Protein AF-A0A6V8H7F6-F1 (afdb_monomer_lite)

InterPro domains:
  IPR006600 HTH CenpB-type DNA-binding domain [PF03221] (58-108)
  IPR006600 HTH CenpB-type DNA-binding domain [PS51253] (49-114)
  IPR006600 HTH CenpB-type DNA-binding domain [SM00674] (55-114)

Radius of gyration: 55.78 Å; chains: 1; bounding box: 106×30×160 Å

Foldseek 3Di:
DPLLVVLLVVQVPDDPPDDGPLVVSCVVSVHDSVVSVCPNVVVDDDPVVVVQVVDLDDPVLLVVLLVVQLVCVVVVHHDDLVNSQVSSCVSRVDGQPPCNSVVSCVVCVVVSVVVNVVVVVVVVVVVVVVVVVVVVVVVVVVVVVVVVVVVVVVVVVVVVVVVVVVVVVVVVVVVVVVVVVVVVVVVVVVVCVVVDDDDDDDDDDDDDDDDDDDDDDDDDDDDDDDPQDADPVRHGDDDDPVPDD

Sequence (245 aa):
MDQYELALKALRSLKPGETPNIALVARTYGVDRSQLSRRFRGVSGSKEAQYDNQRLLNEEQSRVLIKWINQLTERGLPPTNAMLENFAREISGKEPGKNWVIWWKKAHSDKVQQARDVISQKNEEAAQEQARKDDKKLQQRRAKEAKEAKKIENARIREERRIQREEEATEKQRLKDEQELAKLADLQLQNDVISTPKASKRPKKQISTQAKPKAQPEADLEAHEEAITTNRRGRAIRPPTRFRD

Secondary structure (DSSP, 8-state):
--HHHHHHHHHHTSPTTS---HHHHHHHHT--HHHHHHHHTTSS--HHHHHHHH-SS-HHHHHHHHHHHHHHHTTT-PPPHHHHHHHHHHHHSSPPPTTHHHHHHHHHHHHHHHHHHHHHHHHHHHHHHHHHHHHHHHHHHHHHHHHHHHHHHHHHHHHHHHHHHHHHHHHHHHHHHHHHHHHHHHHHHHHHHHT-PPPPPP---------------------------B-TTSPBPPPPTTS--

Organism: Talaromyces pinophilus (NCBI:txid128442)

pLDDT: mean 80.38, std 17.44, range [32.25, 97.62]

Structure (mmCIF, N/CA/C/O backbone):
data_AF-A0A6V8H7F6-F1
#
_entry.id   AF-A0A6V8H7F6-F1
#
loop_
_atom_site.group_PDB
_atom_site.id
_atom_site.type_symbol
_atom_site.label_atom_id
_atom_site.label_alt_id
_atom_site.label_comp_id
_atom_site.label_asym_id
_atom_site.label_entity_id
_atom_site.label_seq_id
_atom_site.pdbx_PDB_ins_code
_atom_site.Cartn_x
_atom_site.Cartn_y
_atom_site.Cartn_z
_atom_site.occupancy
_atom_site.B_iso_or_equiv
_atom_site.auth_seq_id
_atom_site.auth_comp_id
_atom_site.auth_asym_id
_atom_site.auth_atom_id
_atom_site.pdbx_PDB_model_num
ATOM 1 N N . MET A 1 1 ? -1.236 7.973 -36.933 1.00 58.59 1 MET A N 1
ATOM 2 C CA . MET A 1 1 ? -0.269 6.948 -37.385 1.00 58.59 1 MET A CA 1
ATOM 3 C C . MET A 1 1 ? 0.820 7.637 -38.185 1.00 58.59 1 MET A C 1
ATOM 5 O O . MET A 1 1 ? 0.477 8.527 -38.951 1.00 58.59 1 MET A O 1
ATOM 9 N N . ASP A 1 2 ? 2.085 7.248 -38.013 1.00 85.56 2 ASP A N 1
ATOM 10 C CA . ASP A 1 2 ? 3.176 7.660 -38.912 1.00 85.56 2 ASP A CA 1
ATOM 11 C C . ASP A 1 2 ? 2.926 7.066 -40.316 1.00 85.56 2 ASP A C 1
ATOM 13 O O . ASP A 1 2 ? 2.520 5.905 -40.439 1.00 85.56 2 ASP A O 1
ATOM 17 N N . GLN A 1 3 ? 3.162 7.848 -41.372 1.00 87.25 3 GLN A N 1
ATOM 18 C CA . GLN A 1 3 ? 3.084 7.382 -42.760 1.00 87.25 3 GLN A CA 1
ATOM 19 C C . GLN A 1 3 ? 4.083 6.245 -43.026 1.00 87.25 3 GLN A C 1
ATOM 21 O O . GLN A 1 3 ? 3.766 5.323 -43.780 1.00 87.25 3 GLN A O 1
ATOM 26 N N . TYR A 1 4 ? 5.243 6.241 -42.354 1.00 86.44 4 TYR A N 1
ATOM 27 C CA . TYR A 1 4 ? 6.189 5.125 -42.441 1.00 86.44 4 TYR A CA 1
ATOM 28 C C . TYR A 1 4 ? 5.615 3.823 -41.875 1.00 86.44 4 TYR A C 1
ATOM 30 O O . TYR A 1 4 ? 5.826 2.778 -42.481 1.00 86.44 4 TYR A O 1
ATOM 38 N N . GLU A 1 5 ? 4.863 3.849 -40.771 1.00 87.56 5 GLU A N 1
ATOM 39 C CA . GLU A 1 5 ? 4.280 2.621 -40.207 1.00 87.56 5 GLU A CA 1
ATOM 40 C C . GLU A 1 5 ? 3.128 2.078 -41.063 1.00 87.56 5 GLU A C 1
ATOM 42 O O . GLU A 1 5 ? 2.976 0.863 -41.195 1.00 87.56 5 GLU A O 1
ATOM 47 N N . LEU A 1 6 ? 2.365 2.953 -41.731 1.00 90.69 6 LEU A N 1
ATOM 48 C CA . LEU A 1 6 ? 1.380 2.533 -42.734 1.00 90.69 6 LEU A CA 1
ATOM 49 C C . LEU A 1 6 ? 2.060 1.881 -43.950 1.00 90.69 6 LEU A C 1
ATOM 51 O O . LEU A 1 6 ? 1.659 0.792 -44.364 1.00 90.69 6 LEU A O 1
ATOM 55 N N . ALA A 1 7 ? 3.135 2.486 -44.465 1.00 90.19 7 ALA A N 1
ATOM 56 C CA . ALA A 1 7 ? 3.926 1.938 -45.566 1.00 90.19 7 ALA A CA 1
ATOM 57 C C . ALA A 1 7 ? 4.626 0.611 -45.198 1.00 90.19 7 ALA A C 1
ATOM 59 O O . ALA A 1 7 ? 4.656 -0.323 -46.001 1.00 90.19 7 ALA A O 1
ATOM 60 N N . LEU A 1 8 ? 5.150 0.487 -43.973 1.00 88.31 8 LEU A N 1
ATOM 61 C CA . LEU A 1 8 ? 5.743 -0.751 -43.459 1.00 88.31 8 LEU A CA 1
ATOM 62 C C . LEU A 1 8 ? 4.695 -1.844 -43.253 1.00 88.31 8 LEU A C 1
ATOM 64 O O . LEU A 1 8 ? 4.968 -3.001 -43.569 1.00 88.31 8 LEU A O 1
ATOM 68 N N . LYS A 1 9 ? 3.495 -1.504 -42.765 1.00 90.19 9 LYS A N 1
ATOM 69 C CA . LYS A 1 9 ? 2.382 -2.458 -42.665 1.00 90.19 9 LYS A CA 1
ATOM 70 C C . LYS A 1 9 ? 1.966 -2.958 -44.048 1.00 90.19 9 LYS A C 1
ATOM 72 O O . LYS A 1 9 ? 1.854 -4.165 -44.217 1.00 90.19 9 LYS A O 1
ATOM 77 N N . ALA A 1 10 ? 1.830 -2.068 -45.034 1.00 89.94 10 ALA A N 1
ATOM 78 C CA . ALA A 1 10 ? 1.534 -2.447 -46.415 1.00 89.94 10 ALA A CA 1
ATOM 79 C C . ALA A 1 10 ? 2.582 -3.427 -46.978 1.00 89.94 10 ALA A C 1
ATOM 81 O O . ALA A 1 10 ? 2.215 -4.493 -47.462 1.00 89.94 10 ALA A O 1
ATOM 82 N N . LEU A 1 11 ? 3.883 -3.130 -46.831 1.00 88.25 11 LEU A N 1
ATOM 83 C CA . LEU A 1 11 ? 4.964 -4.028 -47.270 1.00 88.25 11 LEU A CA 1
ATOM 84 C C . LEU A 1 11 ? 4.970 -5.385 -46.542 1.00 88.25 11 LEU A C 1
ATOM 86 O O . LEU A 1 11 ? 5.305 -6.397 -47.151 1.00 88.25 11 LEU A O 1
ATOM 90 N N . ARG A 1 12 ? 4.589 -5.423 -45.257 1.00 87.69 12 ARG A N 1
ATOM 91 C CA . ARG A 1 12 ? 4.467 -6.657 -44.455 1.00 87.69 12 ARG A CA 1
ATOM 92 C C . ARG A 1 12 ? 3.209 -7.482 -44.772 1.00 87.69 12 ARG A C 1
ATOM 94 O O . ARG A 1 12 ? 3.118 -8.612 -44.306 1.00 87.69 12 ARG A O 1
ATOM 101 N N . SER A 1 13 ? 2.251 -6.944 -45.529 1.00 86.38 13 SER A N 1
ATOM 102 C CA . SER A 1 13 ? 1.024 -7.647 -45.944 1.00 86.38 13 SER A CA 1
ATOM 103 C C . SER A 1 13 ? 1.102 -8.278 -47.343 1.00 86.38 13 SER A C 1
ATOM 105 O O . SER A 1 13 ? 0.123 -8.877 -47.784 1.00 86.38 13 SER A O 1
ATOM 107 N N . LEU A 1 14 ? 2.239 -8.170 -48.042 1.00 85.31 14 LEU A N 1
ATOM 108 C CA . LEU A 1 14 ? 2.482 -8.905 -49.289 1.00 85.31 14 LEU A CA 1
ATOM 109 C C . LEU A 1 14 ? 2.704 -10.403 -49.018 1.00 85.31 14 LEU A C 1
ATOM 111 O O . LEU A 1 14 ? 3.084 -10.808 -47.918 1.00 85.31 14 LEU A O 1
ATOM 115 N N . LYS A 1 15 ? 2.480 -11.238 -50.040 1.00 75.50 15 LYS A N 1
ATOM 116 C CA . LYS A 1 15 ? 2.662 -12.692 -49.939 1.00 75.50 15 LYS A CA 1
ATOM 117 C C . LYS A 1 15 ? 4.152 -13.042 -49.770 1.00 75.50 15 LYS A C 1
ATOM 119 O O . LYS A 1 15 ? 4.980 -12.500 -50.506 1.00 75.50 15 LYS A O 1
ATOM 124 N N . PRO A 1 16 ? 4.517 -13.971 -48.865 1.00 69.25 16 PRO A N 1
ATOM 125 C CA . PRO A 1 16 ? 5.900 -14.418 -48.736 1.00 69.25 16 PRO A CA 1
ATOM 126 C C . PRO A 1 16 ? 6.356 -15.101 -50.035 1.00 69.25 16 PRO A C 1
ATOM 128 O O . PRO A 1 16 ? 5.777 -16.101 -50.450 1.00 69.25 16 PRO A O 1
ATOM 131 N N . GLY A 1 17 ? 7.380 -14.534 -50.678 1.00 66.88 17 GLY A N 1
ATOM 132 C CA . GLY A 1 17 ? 7.924 -14.986 -51.966 1.00 66.88 17 GLY A CA 1
ATOM 133 C C . GLY A 1 17 ? 7.840 -13.944 -53.088 1.00 66.88 17 GLY A C 1
ATOM 134 O O . GLY A 1 17 ? 8.633 -14.001 -54.023 1.00 66.88 17 GLY A O 1
ATOM 135 N N . GLU A 1 18 ? 6.949 -12.954 -52.985 1.00 77.25 18 GLU A N 1
ATOM 136 C CA . GLU A 1 18 ? 6.874 -11.838 -53.937 1.00 77.25 18 GLU A CA 1
ATOM 137 C C . GLU A 1 18 ? 7.882 -10.735 -53.566 1.00 77.25 18 GLU A C 1
ATOM 139 O O . GLU A 1 18 ? 8.043 -10.402 -52.391 1.00 77.25 18 GLU A O 1
ATOM 144 N N . THR A 1 19 ? 8.582 -10.153 -54.547 1.00 77.19 19 THR A N 1
ATOM 145 C CA . THR A 1 19 ? 9.595 -9.111 -54.308 1.00 77.19 19 THR A CA 1
ATOM 146 C C . THR A 1 19 ? 8.930 -7.750 -54.036 1.00 77.19 19 THR A C 1
ATOM 148 O O . THR A 1 19 ? 8.359 -7.152 -54.950 1.00 77.19 19 THR A O 1
ATOM 151 N N . PRO A 1 20 ? 8.987 -7.191 -52.806 1.00 81.12 20 PRO A N 1
ATOM 152 C CA . PRO A 1 20 ? 8.155 -6.037 -52.468 1.00 81.12 20 PRO A CA 1
ATOM 153 C C . PRO A 1 20 ? 8.559 -4.773 -53.234 1.00 81.12 20 PRO A C 1
ATOM 155 O O . PRO A 1 20 ? 9.696 -4.299 -53.127 1.00 81.12 20 PRO A O 1
ATOM 158 N N . ASN A 1 21 ? 7.618 -4.166 -53.966 1.00 88.69 21 ASN A N 1
ATOM 159 C CA . ASN A 1 21 ? 7.864 -2.928 -54.707 1.00 88.69 21 ASN A CA 1
ATOM 160 C C . ASN A 1 21 ? 7.856 -1.697 -53.779 1.00 88.69 21 ASN A C 1
ATOM 162 O O . ASN A 1 21 ? 6.940 -0.871 -53.780 1.00 88.69 21 ASN A O 1
ATOM 166 N N . ILE A 1 22 ? 8.932 -1.556 -52.998 1.00 89.38 22 ILE A N 1
ATOM 167 C CA . ILE A 1 22 ? 9.157 -0.451 -52.051 1.00 89.38 22 ILE A CA 1
ATOM 168 C C . ILE A 1 22 ? 9.043 0.921 -52.744 1.00 89.38 22 ILE A C 1
ATOM 170 O O . ILE A 1 22 ? 8.615 1.886 -52.120 1.00 89.38 22 ILE A O 1
ATOM 174 N N . ALA A 1 23 ? 9.379 1.029 -54.036 1.00 90.94 23 ALA A N 1
ATOM 175 C CA . ALA A 1 23 ? 9.300 2.283 -54.790 1.00 90.94 23 ALA A CA 1
ATOM 176 C C . ALA A 1 23 ? 7.875 2.657 -55.241 1.00 90.94 23 ALA A C 1
ATOM 178 O O . ALA A 1 23 ? 7.622 3.826 -55.536 1.00 90.94 23 ALA A O 1
ATOM 179 N N . LEU A 1 24 ? 6.942 1.704 -55.308 1.00 90.56 24 LEU A N 1
ATOM 180 C CA . LEU A 1 24 ? 5.515 1.995 -55.460 1.00 90.56 24 LEU A CA 1
ATOM 181 C C . LEU A 1 24 ? 4.932 2.441 -54.114 1.00 90.56 24 LEU A C 1
ATOM 183 O O . LEU A 1 24 ? 4.389 3.539 -54.024 1.00 90.56 24 LEU A O 1
ATOM 187 N N . VAL A 1 25 ? 5.150 1.651 -53.056 1.00 91.31 25 VAL A N 1
ATOM 188 C CA . VAL A 1 25 ? 4.617 1.926 -51.708 1.00 91.31 25 VAL A CA 1
ATOM 189 C C . VAL A 1 25 ? 5.131 3.257 -51.139 1.00 91.31 25 VAL A C 1
ATOM 191 O O . VAL A 1 25 ? 4.369 4.021 -50.554 1.00 91.31 25 VAL A O 1
ATOM 194 N N . ALA A 1 26 ? 6.404 3.596 -51.362 1.00 93.69 26 ALA A N 1
ATOM 195 C CA . ALA A 1 26 ? 6.951 4.894 -50.966 1.00 93.69 26 ALA A CA 1
ATOM 196 C C . ALA A 1 26 ? 6.184 6.074 -51.593 1.00 93.69 26 ALA A C 1
ATOM 198 O O . ALA A 1 26 ? 5.883 7.049 -50.908 1.00 93.69 26 ALA A O 1
ATOM 199 N N . ARG A 1 27 ? 5.802 5.955 -52.874 1.00 93.56 27 ARG A N 1
ATOM 200 C CA . ARG A 1 27 ? 5.039 6.986 -53.595 1.00 93.56 27 ARG A CA 1
ATOM 201 C C . ARG A 1 27 ? 3.574 7.049 -53.163 1.00 93.56 27 ARG A C 1
ATOM 203 O O . ARG A 1 27 ? 3.055 8.151 -53.050 1.00 93.56 27 ARG A O 1
ATOM 210 N N . THR A 1 28 ? 2.922 5.922 -52.863 1.00 92.69 28 THR A N 1
ATOM 211 C CA . THR A 1 28 ? 1.518 5.930 -52.397 1.00 92.69 28 THR A CA 1
ATOM 212 C C . THR A 1 28 ? 1.347 6.514 -50.993 1.00 92.69 28 THR A C 1
ATOM 214 O O . THR A 1 28 ? 0.279 7.033 -50.690 1.00 92.69 28 THR A O 1
ATOM 217 N N . TYR A 1 29 ? 2.377 6.446 -50.140 1.00 91.81 29 TYR A N 1
ATOM 218 C CA . TYR A 1 29 ? 2.345 6.991 -48.772 1.00 91.81 29 TYR A CA 1
ATOM 219 C C . TYR A 1 29 ? 3.151 8.290 -48.581 1.00 91.81 29 TYR A C 1
ATOM 221 O O . TYR A 1 29 ? 3.169 8.822 -47.475 1.00 91.81 29 TYR A O 1
ATOM 229 N N . GLY A 1 30 ? 3.801 8.814 -49.629 1.00 92.06 30 GLY A N 1
ATOM 230 C CA . GLY A 1 30 ? 4.549 10.080 -49.583 1.00 92.06 30 GLY A CA 1
ATOM 231 C C . GLY A 1 30 ? 5.858 10.045 -48.777 1.00 92.06 30 GLY A C 1
ATOM 232 O O . GLY A 1 30 ? 6.326 11.089 -48.333 1.00 92.06 30 GLY A O 1
ATOM 233 N N . VAL A 1 31 ? 6.449 8.864 -48.568 1.00 90.88 31 VAL A N 1
ATOM 234 C CA . VAL A 1 31 ? 7.646 8.663 -47.725 1.00 90.88 31 VAL A CA 1
ATOM 235 C C . VAL A 1 31 ? 8.913 8.437 -48.556 1.00 90.88 31 VAL A C 1
ATOM 237 O O . VAL A 1 31 ? 8.840 7.976 -49.695 1.00 90.88 31 VAL A O 1
ATOM 240 N N . ASP A 1 32 ? 10.102 8.697 -47.995 1.00 93.00 32 ASP A N 1
ATOM 241 C CA . ASP A 1 32 ? 11.349 8.394 -48.709 1.00 93.00 32 ASP A CA 1
ATOM 242 C C . ASP A 1 32 ? 11.527 6.878 -48.888 1.00 93.00 32 ASP A C 1
ATOM 244 O O . ASP A 1 32 ? 11.595 6.098 -47.932 1.00 93.00 32 ASP A O 1
ATOM 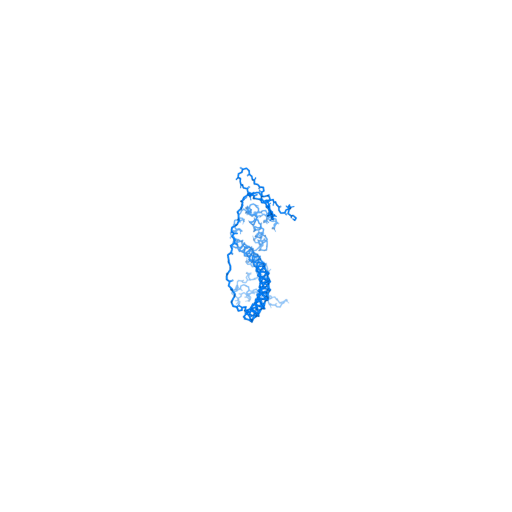248 N N . ARG A 1 33 ? 11.689 6.479 -50.152 1.00 92.75 33 ARG A N 1
ATOM 249 C CA . ARG A 1 33 ? 11.966 5.110 -50.593 1.00 92.75 33 ARG A CA 1
ATOM 250 C C . ARG A 1 33 ? 13.224 4.528 -49.947 1.00 92.75 33 ARG A C 1
ATOM 252 O O . ARG A 1 33 ? 13.277 3.316 -49.728 1.00 92.75 33 ARG A O 1
ATOM 259 N N . SER A 1 34 ? 14.235 5.345 -49.656 1.00 90.94 34 SER A N 1
ATOM 260 C CA . SER A 1 34 ? 15.500 4.870 -49.083 1.00 90.94 34 SER A CA 1
ATOM 261 C C . SER A 1 34 ? 15.347 4.547 -47.594 1.00 90.94 34 SER A C 1
ATOM 263 O O . SER A 1 34 ? 15.680 3.437 -47.179 1.00 90.94 34 SER A O 1
ATOM 265 N N . GLN A 1 35 ? 14.764 5.455 -46.806 1.00 87.69 35 GLN A N 1
ATOM 266 C CA . GLN A 1 35 ? 14.417 5.221 -45.401 1.00 87.69 35 GLN A CA 1
ATOM 267 C C . GLN A 1 35 ? 13.408 4.077 -45.239 1.00 87.69 35 GLN A C 1
ATOM 269 O O . GLN A 1 35 ? 13.611 3.213 -44.385 1.00 87.69 35 GLN A O 1
ATOM 274 N N . LEU A 1 36 ? 12.373 4.005 -46.087 1.00 89.75 36 LEU A N 1
ATOM 275 C CA . LEU A 1 36 ? 11.409 2.899 -46.068 1.00 89.75 36 LEU A CA 1
ATOM 276 C C . LEU A 1 36 ? 12.103 1.549 -46.313 1.00 89.75 36 LEU A C 1
ATOM 278 O O . LEU A 1 36 ? 11.842 0.587 -45.594 1.00 89.75 36 LEU A O 1
ATOM 282 N N . SER A 1 37 ? 13.048 1.487 -47.259 1.00 89.88 37 SER A N 1
ATOM 283 C CA . SER A 1 37 ? 13.853 0.283 -47.516 1.00 89.88 37 SER A CA 1
ATOM 284 C C . SER A 1 37 ? 14.758 -0.097 -46.336 1.00 89.88 37 SER A C 1
ATOM 286 O O . SER A 1 37 ? 14.864 -1.281 -46.011 1.00 89.88 37 SER A O 1
ATOM 288 N N . ARG A 1 38 ? 15.374 0.877 -45.645 1.00 88.19 38 ARG A N 1
ATOM 289 C CA . ARG A 1 38 ? 16.180 0.606 -44.437 1.00 88.19 38 ARG A CA 1
ATOM 290 C C . ARG A 1 38 ? 15.324 0.075 -43.287 1.00 88.19 38 ARG A C 1
ATOM 292 O O . ARG A 1 38 ? 15.698 -0.934 -42.693 1.00 88.19 38 ARG A O 1
ATOM 299 N N . ARG A 1 39 ? 14.174 0.706 -43.004 1.00 87.31 39 ARG A N 1
ATOM 300 C CA . ARG A 1 39 ? 13.242 0.249 -41.955 1.00 87.31 39 ARG A CA 1
ATOM 301 C C . ARG A 1 39 ? 12.663 -1.134 -42.269 1.00 87.31 39 ARG A C 1
ATOM 303 O O . ARG A 1 39 ? 12.644 -1.995 -41.396 1.00 87.31 39 ARG A O 1
ATOM 310 N N . PHE A 1 40 ? 12.252 -1.385 -43.515 1.00 86.62 40 PHE A N 1
ATOM 311 C CA . PHE A 1 40 ? 11.694 -2.681 -43.922 1.00 86.62 40 PHE A CA 1
ATOM 312 C C . PHE A 1 40 ? 12.706 -3.831 -43.786 1.00 86.62 40 PHE A C 1
ATOM 314 O O . PHE A 1 40 ? 12.338 -4.925 -43.373 1.00 86.62 40 PHE A O 1
ATOM 321 N N . ARG A 1 41 ? 13.990 -3.571 -44.069 1.00 86.12 41 ARG A N 1
ATOM 322 C CA . ARG A 1 41 ? 15.091 -4.540 -43.921 1.00 86.12 41 ARG A CA 1
ATOM 323 C C . ARG A 1 41 ? 15.676 -4.623 -42.500 1.00 86.12 41 ARG A C 1
ATOM 325 O O . ARG A 1 41 ? 16.690 -5.284 -42.318 1.00 86.12 41 ARG A O 1
ATOM 332 N N . GLY A 1 42 ? 15.118 -3.912 -41.516 1.00 80.94 42 GLY A N 1
ATOM 333 C CA . GLY A 1 42 ? 15.646 -3.865 -40.142 1.00 80.94 42 GLY A CA 1
ATOM 334 C C . GLY A 1 42 ? 16.969 -3.100 -39.963 1.00 80.94 42 GLY A C 1
ATOM 335 O O . GLY A 1 42 ? 17.461 -2.995 -38.845 1.00 80.94 42 GLY A O 1
ATOM 336 N N . VAL A 1 43 ? 17.525 -2.510 -41.029 1.00 83.62 43 VAL A N 1
ATOM 337 C CA . VAL A 1 43 ? 18.780 -1.722 -41.018 1.00 83.62 43 VAL A CA 1
ATOM 338 C C . VAL A 1 43 ? 18.616 -0.397 -40.259 1.00 83.62 43 VAL A C 1
ATOM 340 O O . VAL A 1 43 ? 19.587 0.238 -39.854 1.00 83.62 43 VAL A O 1
ATOM 343 N N . SER A 1 44 ? 17.380 0.053 -40.056 1.00 78.31 44 SER A N 1
ATOM 344 C CA . SER A 1 44 ? 17.061 1.179 -39.178 1.00 78.31 44 SER A CA 1
ATOM 345 C C . SER A 1 44 ? 15.820 0.835 -38.365 1.00 78.31 44 SER A C 1
ATOM 347 O O . SER A 1 44 ? 14.757 0.605 -38.938 1.00 78.31 44 SER A O 1
ATOM 349 N N . GLY A 1 45 ? 15.964 0.771 -37.040 1.00 73.38 45 GLY A N 1
ATOM 350 C CA . GLY A 1 45 ? 14.851 0.515 -36.125 1.00 73.38 45 GLY A CA 1
ATOM 351 C C . GLY A 1 45 ? 13.840 1.664 -36.073 1.00 73.38 45 GLY A C 1
ATOM 352 O O . GLY A 1 45 ? 14.015 2.708 -36.709 1.00 73.38 45 GLY A O 1
ATOM 353 N N . SER A 1 46 ? 12.780 1.480 -35.284 1.00 74.62 46 SER A N 1
ATOM 354 C CA . SER A 1 46 ? 11.886 2.582 -34.920 1.00 74.62 46 SER A CA 1
ATOM 355 C C . SER A 1 46 ? 12.584 3.555 -33.957 1.00 74.62 46 SER A C 1
ATOM 357 O O . SER A 1 46 ? 13.653 3.262 -33.410 1.00 74.62 46 SER A O 1
ATOM 359 N N . LYS A 1 47 ? 11.983 4.728 -33.734 1.00 73.25 47 LYS A N 1
ATOM 360 C CA . LYS A 1 47 ? 12.567 5.739 -32.844 1.00 73.25 47 LYS A CA 1
ATOM 361 C C . LYS A 1 47 ? 12.511 5.301 -31.375 1.00 73.25 47 LYS A C 1
ATOM 363 O O . LYS A 1 47 ? 13.440 5.573 -30.623 1.00 73.25 47 LYS A O 1
ATOM 368 N N . GLU A 1 48 ? 11.462 4.579 -30.986 1.00 73.31 48 GLU A N 1
ATOM 369 C CA . GLU A 1 48 ? 11.317 3.948 -29.669 1.00 73.31 48 GLU A CA 1
ATOM 370 C C . GLU A 1 48 ? 12.424 2.912 -29.463 1.00 73.31 48 GLU A C 1
ATOM 372 O O . GLU A 1 48 ? 13.188 3.019 -28.510 1.00 73.31 48 GLU A O 1
ATOM 377 N N . ALA A 1 49 ? 12.609 1.997 -30.424 1.00 74.62 49 ALA A N 1
ATOM 378 C CA . ALA A 1 49 ? 13.675 1.000 -30.367 1.00 74.62 49 ALA A CA 1
ATOM 379 C C . ALA A 1 49 ? 15.073 1.642 -30.284 1.00 74.62 49 ALA A C 1
ATOM 381 O O . ALA A 1 49 ? 15.951 1.110 -29.609 1.00 74.62 49 ALA A O 1
ATOM 382 N N . GLN A 1 50 ? 15.302 2.795 -30.923 1.00 79.25 50 GLN A N 1
ATOM 383 C CA . GLN A 1 50 ? 16.545 3.551 -30.745 1.00 79.25 50 GLN A CA 1
ATOM 384 C C . GLN A 1 50 ? 16.693 4.089 -29.311 1.00 79.25 50 GLN A C 1
ATOM 386 O O . GLN A 1 50 ? 17.770 3.955 -28.731 1.00 79.25 50 GLN A O 1
ATOM 391 N N . TYR A 1 51 ? 15.639 4.668 -28.727 1.00 78.25 51 TYR A N 1
ATOM 392 C CA . TYR A 1 51 ? 15.672 5.173 -27.351 1.00 78.25 51 TYR A CA 1
ATOM 393 C C . TYR A 1 51 ? 15.841 4.057 -26.312 1.00 78.25 51 TYR A C 1
ATOM 395 O O . TYR A 1 51 ? 16.626 4.220 -25.380 1.00 78.25 51 TYR A O 1
ATOM 403 N N . ASP A 1 52 ? 15.173 2.916 -26.474 1.00 76.50 52 ASP A N 1
ATOM 404 C CA . ASP A 1 52 ? 15.295 1.791 -25.541 1.00 76.50 52 ASP A CA 1
ATOM 405 C C . ASP A 1 52 ? 16.669 1.107 -25.637 1.00 76.50 52 ASP A C 1
ATOM 407 O O . ASP A 1 52 ? 17.235 0.747 -24.609 1.00 76.50 52 ASP A O 1
ATOM 411 N N . ASN A 1 53 ? 17.288 1.048 -26.824 1.00 78.38 53 ASN A N 1
ATOM 412 C CA . ASN A 1 53 ? 18.690 0.623 -26.965 1.00 78.38 53 ASN A CA 1
ATOM 413 C C . ASN A 1 53 ? 19.706 1.634 -26.384 1.00 78.38 53 ASN A C 1
ATOM 415 O O . ASN A 1 53 ? 20.826 1.251 -26.047 1.00 78.38 53 ASN A O 1
ATOM 419 N N . GLN A 1 54 ? 19.342 2.918 -26.265 1.00 80.62 54 GLN A N 1
ATOM 420 C CA . GLN A 1 54 ? 20.162 3.958 -25.621 1.00 80.62 54 GLN A CA 1
ATOM 421 C C . GLN A 1 54 ? 19.969 4.031 -24.097 1.00 80.62 54 GLN A C 1
ATOM 423 O O . GLN A 1 54 ? 20.792 4.625 -23.396 1.00 80.62 54 GLN A O 1
ATOM 428 N N . ARG A 1 55 ? 18.889 3.453 -23.561 1.00 83.81 55 ARG A N 1
ATOM 429 C CA . ARG A 1 55 ? 18.612 3.417 -22.122 1.00 83.81 55 ARG A CA 1
ATOM 430 C C . ARG A 1 55 ? 19.521 2.404 -21.420 1.00 83.81 55 ARG A C 1
ATOM 432 O O . ARG A 1 55 ? 19.697 1.277 -21.867 1.00 83.81 55 ARG A O 1
ATOM 439 N N . LEU A 1 56 ? 20.058 2.798 -20.262 1.00 86.56 56 LEU A N 1
ATOM 440 C CA . LEU A 1 56 ? 20.811 1.895 -19.378 1.00 86.56 56 LEU A CA 1
ATOM 441 C C . LEU A 1 56 ? 19.902 0.826 -18.745 1.00 86.56 56 LEU A C 1
ATOM 443 O O . LEU A 1 56 ? 20.315 -0.317 -18.587 1.00 86.56 56 LEU A O 1
ATOM 447 N N . LEU A 1 57 ? 18.674 1.220 -18.387 1.00 88.69 57 LEU A N 1
ATOM 448 C CA . LEU A 1 57 ? 17.643 0.357 -17.815 1.00 88.69 57 LEU A CA 1
ATOM 449 C C . LEU A 1 57 ? 16.400 0.381 -18.705 1.00 88.69 57 LEU A C 1
ATOM 451 O O . LEU A 1 57 ? 15.883 1.455 -19.022 1.00 88.69 57 LEU A O 1
ATOM 455 N N . ASN A 1 58 ? 15.884 -0.801 -19.026 1.00 87.38 58 ASN A N 1
ATOM 456 C CA . ASN A 1 58 ? 14.558 -0.993 -19.598 1.00 87.38 58 ASN A CA 1
ATOM 457 C C . ASN A 1 58 ? 13.463 -0.488 -18.625 1.00 87.38 58 ASN A C 1
ATOM 459 O O . ASN A 1 58 ? 13.702 -0.255 -17.434 1.00 87.38 58 ASN A O 1
ATOM 463 N N . GLU A 1 59 ? 12.235 -0.345 -19.116 1.00 85.38 59 GLU A N 1
ATOM 464 C CA . GLU A 1 59 ? 11.058 0.053 -18.337 1.00 85.38 59 GLU A CA 1
ATOM 465 C C . GLU A 1 59 ? 10.812 -0.908 -17.153 1.00 85.38 59 GLU A C 1
ATOM 467 O O . GLU A 1 59 ? 10.559 -0.460 -16.036 1.00 85.38 59 GLU A O 1
ATOM 472 N N . GLU A 1 60 ? 10.978 -2.220 -17.348 1.00 86.81 60 GLU A N 1
ATOM 473 C CA . GLU A 1 60 ? 10.839 -3.233 -16.286 1.00 86.81 60 GLU A CA 1
ATOM 474 C C . GLU A 1 60 ? 11.944 -3.142 -15.225 1.00 86.81 60 GLU A C 1
ATOM 476 O O . GLU A 1 60 ? 11.661 -3.113 -14.027 1.00 86.81 60 GLU A O 1
ATOM 481 N N . GLN A 1 61 ? 13.202 -3.008 -15.654 1.00 89.75 61 GLN A N 1
ATOM 482 C CA . GLN A 1 61 ? 14.350 -2.797 -14.766 1.00 89.75 61 GLN A CA 1
ATOM 483 C C . GLN A 1 61 ? 14.189 -1.508 -13.941 1.00 89.75 61 GLN A C 1
ATOM 485 O O . GLN A 1 61 ? 14.469 -1.486 -12.742 1.00 89.75 61 GLN A O 1
ATOM 490 N N . SER A 1 62 ? 13.651 -0.449 -14.554 1.00 90.50 62 SER A N 1
ATOM 491 C CA . SER A 1 62 ? 13.330 0.803 -13.861 1.00 90.50 62 SER A CA 1
ATOM 492 C C . SER A 1 62 ? 12.205 0.625 -12.831 1.00 90.50 62 SER A C 1
ATOM 494 O O . SER A 1 62 ? 12.288 1.207 -11.752 1.00 90.50 62 SER A O 1
ATOM 496 N N . ARG A 1 63 ? 11.193 -0.222 -13.085 1.00 88.62 63 ARG A N 1
ATOM 497 C CA . ARG A 1 63 ? 10.161 -0.575 -12.083 1.00 88.62 63 ARG A CA 1
ATOM 498 C C . ARG A 1 63 ? 10.745 -1.328 -10.884 1.00 88.62 63 ARG A C 1
ATOM 500 O O . ARG A 1 63 ? 10.354 -1.040 -9.754 1.00 88.62 63 ARG A O 1
ATOM 507 N N . VAL A 1 64 ? 11.691 -2.248 -11.103 1.00 90.44 64 VAL A N 1
ATOM 508 C CA . VAL A 1 64 ? 12.402 -2.945 -10.011 1.00 90.44 64 VAL A CA 1
ATOM 509 C C . VAL A 1 64 ? 13.176 -1.945 -9.147 1.00 90.44 64 VAL A C 1
ATOM 511 O O . VAL A 1 64 ? 13.038 -1.966 -7.923 1.00 90.44 64 VAL A O 1
ATOM 514 N N . LEU A 1 65 ? 13.903 -1.010 -9.770 1.00 91.94 65 LEU A N 1
ATOM 515 C CA . LEU A 1 65 ? 14.631 0.036 -9.048 1.00 91.94 65 LEU A CA 1
ATOM 516 C C . LEU A 1 65 ? 13.687 0.970 -8.263 1.00 91.94 65 LEU A C 1
ATOM 518 O O . LEU A 1 65 ? 13.952 1.258 -7.099 1.00 91.94 65 LEU A O 1
ATOM 522 N N . ILE A 1 66 ? 12.548 1.381 -8.837 1.00 90.62 66 ILE A N 1
ATOM 523 C CA . ILE A 1 66 ? 11.522 2.182 -8.134 1.00 90.62 66 ILE A CA 1
ATOM 524 C C . ILE A 1 66 ? 10.961 1.433 -6.915 1.00 90.62 66 ILE A C 1
ATOM 526 O O . ILE A 1 66 ? 10.853 2.012 -5.834 1.00 90.62 66 ILE A O 1
ATOM 530 N N . LYS A 1 67 ? 10.645 0.138 -7.056 1.00 88.88 67 LYS A N 1
ATOM 531 C CA . LYS A 1 67 ? 10.158 -0.693 -5.943 1.00 88.88 67 LYS A CA 1
ATOM 532 C C . LYS A 1 67 ? 11.165 -0.726 -4.789 1.00 88.88 67 LYS A C 1
ATOM 534 O O . LYS A 1 67 ? 10.775 -0.580 -3.634 1.00 88.88 67 LYS A O 1
ATOM 539 N N . TRP A 1 68 ? 12.451 -0.879 -5.101 1.00 89.25 68 TRP A N 1
ATOM 540 C CA . TRP A 1 68 ? 13.523 -0.879 -4.105 1.00 89.25 68 TRP A CA 1
ATOM 541 C C . TRP A 1 68 ? 13.712 0.498 -3.436 1.00 89.25 68 TRP A C 1
ATOM 543 O O . TRP A 1 68 ? 13.830 0.571 -2.213 1.00 89.25 68 TRP A O 1
ATOM 553 N N . ILE A 1 69 ? 13.633 1.598 -4.198 1.00 89.31 69 ILE A N 1
ATOM 554 C CA . ILE A 1 69 ? 13.653 2.977 -3.664 1.00 89.31 69 ILE A CA 1
ATOM 555 C C . ILE A 1 69 ? 12.531 3.199 -2.640 1.00 89.31 69 ILE A C 1
ATOM 557 O O . ILE A 1 69 ? 12.760 3.817 -1.595 1.00 89.31 69 ILE A O 1
ATOM 561 N N . ASN A 1 70 ? 11.326 2.695 -2.914 1.00 86.75 70 ASN A N 1
ATOM 562 C CA . ASN A 1 70 ? 10.194 2.828 -1.997 1.00 86.75 70 ASN A CA 1
ATOM 563 C C . ASN A 1 70 ? 10.393 1.981 -0.735 1.00 86.75 70 ASN A C 1
ATOM 565 O O . ASN A 1 70 ? 10.339 2.535 0.358 1.00 86.75 70 ASN A O 1
ATOM 569 N N . GLN A 1 71 ? 10.808 0.718 -0.871 1.00 87.12 71 GLN A N 1
ATOM 570 C CA . GLN A 1 71 ? 11.155 -0.154 0.263 1.00 87.12 71 GLN A CA 1
ATOM 571 C C . GLN A 1 71 ? 12.298 0.375 1.150 1.00 87.12 71 GLN A C 1
ATOM 573 O O . GLN A 1 71 ? 12.417 -0.022 2.312 1.00 87.12 71 GLN A O 1
ATOM 578 N N . LEU A 1 72 ? 13.169 1.236 0.621 1.00 86.50 72 LEU A N 1
ATOM 579 C CA . LEU A 1 72 ? 14.158 1.973 1.408 1.00 86.50 72 LEU A CA 1
ATOM 580 C C . LEU A 1 72 ? 13.565 3.224 2.074 1.00 86.50 72 LEU A C 1
ATOM 582 O O . LEU A 1 72 ? 13.812 3.466 3.256 1.00 86.50 72 LEU A O 1
ATOM 586 N N . THR A 1 73 ? 12.732 3.977 1.348 1.00 84.31 73 THR A N 1
ATOM 587 C CA . THR A 1 73 ? 12.006 5.144 1.883 1.00 84.31 73 THR A CA 1
ATOM 588 C C . THR A 1 73 ? 11.117 4.745 3.070 1.00 84.31 73 THR A C 1
ATOM 590 O O . THR A 1 73 ? 11.139 5.412 4.099 1.00 84.31 73 THR A O 1
ATOM 593 N N . GLU A 1 74 ? 10.398 3.624 2.961 1.00 84.69 74 GLU A N 1
ATOM 594 C CA . GLU A 1 74 ? 9.565 3.015 4.015 1.00 84.69 74 GLU A CA 1
ATOM 595 C C . GLU A 1 74 ? 10.356 2.695 5.295 1.00 84.69 74 GLU A C 1
ATOM 597 O O . GLU A 1 74 ? 9.808 2.741 6.392 1.00 84.69 74 GLU A O 1
ATOM 602 N N . ARG A 1 75 ? 11.658 2.402 5.167 1.00 85.62 75 ARG A N 1
ATOM 603 C CA . ARG A 1 75 ? 12.580 2.146 6.287 1.00 85.62 75 ARG A CA 1
ATOM 604 C C . ARG A 1 75 ? 13.277 3.413 6.804 1.00 85.62 75 ARG A C 1
ATOM 606 O O . ARG A 1 75 ? 14.196 3.309 7.610 1.00 85.62 75 ARG A O 1
ATOM 613 N N . GLY A 1 76 ? 12.884 4.597 6.328 1.00 82.50 76 GLY A N 1
ATOM 614 C CA . GLY A 1 76 ? 13.479 5.882 6.709 1.00 82.50 76 GLY A CA 1
ATOM 615 C C . GLY A 1 76 ? 14.854 6.169 6.092 1.00 82.50 76 GLY A C 1
ATOM 616 O O . GLY A 1 76 ? 15.508 7.126 6.498 1.00 82.50 76 GLY A O 1
ATOM 617 N N . LEU A 1 77 ? 15.305 5.372 5.116 1.00 86.06 77 LEU A N 1
ATOM 618 C CA . LEU A 1 77 ? 16.639 5.472 4.514 1.00 86.06 77 LEU A CA 1
ATOM 619 C C . LEU A 1 77 ? 16.540 5.934 3.048 1.00 86.06 77 LEU A C 1
ATOM 621 O O . LEU A 1 77 ? 16.436 5.097 2.153 1.00 86.06 77 LEU A O 1
ATOM 625 N N . PRO A 1 78 ? 16.558 7.247 2.748 1.00 80.81 78 PRO A N 1
ATOM 626 C CA . PRO A 1 78 ? 16.494 7.724 1.368 1.00 80.81 78 PRO A CA 1
ATOM 627 C C . PRO A 1 78 ? 17.747 7.293 0.573 1.00 80.81 78 PRO A C 1
ATOM 629 O O . PRO A 1 78 ? 18.866 7.526 1.032 1.00 80.81 78 PRO A O 1
ATOM 632 N N . PRO A 1 79 ? 17.607 6.695 -0.627 1.00 86.00 79 PRO A N 1
ATOM 633 C CA . PRO A 1 79 ? 18.749 6.165 -1.370 1.00 86.00 79 PRO A CA 1
ATOM 634 C C . PRO A 1 79 ? 19.682 7.256 -1.913 1.00 86.00 79 PRO A C 1
ATOM 636 O O . PRO A 1 79 ? 19.299 8.090 -2.743 1.00 86.00 79 PRO A O 1
ATOM 639 N N . THR A 1 80 ? 20.945 7.186 -1.493 1.00 88.88 80 THR A N 1
ATOM 640 C CA . THR A 1 80 ? 22.060 7.997 -2.003 1.00 88.88 80 THR A CA 1
ATOM 641 C C . THR A 1 80 ? 22.309 7.718 -3.489 1.00 88.88 80 THR A C 1
ATOM 643 O O . THR A 1 80 ? 22.175 6.583 -3.945 1.00 88.88 80 THR A O 1
ATOM 646 N N . ASN A 1 81 ? 22.738 8.730 -4.254 1.00 90.25 81 ASN A N 1
ATOM 647 C CA . ASN A 1 81 ? 23.000 8.592 -5.696 1.00 90.25 81 ASN A CA 1
ATOM 648 C C . ASN A 1 81 ? 23.962 7.427 -6.027 1.00 90.25 81 ASN A C 1
ATOM 650 O O . ASN A 1 81 ? 23.663 6.642 -6.919 1.00 90.25 81 ASN A O 1
ATOM 654 N N . ALA A 1 82 ? 25.036 7.244 -5.251 1.00 90.00 82 ALA A N 1
ATOM 655 C CA . ALA A 1 82 ? 25.983 6.134 -5.423 1.00 90.00 82 ALA A CA 1
ATOM 656 C C . ALA A 1 82 ? 25.351 4.738 -5.218 1.00 90.00 82 ALA A C 1
ATOM 658 O O . ALA A 1 82 ? 25.770 3.767 -5.844 1.00 90.00 82 ALA A O 1
ATOM 659 N N . MET A 1 83 ? 24.309 4.619 -4.384 1.00 90.38 83 MET A N 1
ATOM 660 C CA . MET A 1 83 ? 23.553 3.365 -4.267 1.00 90.38 83 MET A CA 1
ATOM 661 C C . MET A 1 83 ? 22.765 3.113 -5.555 1.00 90.38 83 MET A C 1
ATOM 663 O O . MET A 1 83 ? 22.820 2.016 -6.098 1.00 90.38 83 MET A O 1
ATOM 667 N N . LEU A 1 84 ? 22.090 4.140 -6.085 1.00 91.19 84 LEU A N 1
ATOM 668 C CA . LEU A 1 84 ? 21.348 4.049 -7.349 1.00 91.19 84 LEU A CA 1
ATOM 669 C C . LEU A 1 84 ? 22.258 3.689 -8.532 1.00 91.19 84 LEU A C 1
ATOM 671 O O . LEU A 1 84 ? 21.832 2.945 -9.409 1.00 91.19 84 LEU A O 1
ATOM 675 N N . GLU A 1 85 ? 23.506 4.162 -8.541 1.00 92.44 85 GLU A N 1
ATOM 676 C CA . GLU A 1 85 ? 24.519 3.764 -9.528 1.00 92.44 85 GLU A CA 1
ATOM 677 C C . GLU A 1 85 ? 24.893 2.288 -9.398 1.00 92.44 85 GLU A C 1
ATOM 679 O O . GLU A 1 85 ? 24.944 1.580 -10.401 1.00 92.44 85 GLU A O 1
ATOM 684 N N . ASN A 1 86 ? 25.096 1.797 -8.175 1.00 92.88 86 ASN A N 1
ATOM 685 C CA . ASN A 1 86 ? 25.430 0.395 -7.940 1.00 92.88 86 ASN A CA 1
ATOM 686 C C . ASN A 1 86 ? 24.274 -0.549 -8.306 1.00 92.88 86 ASN A C 1
ATOM 688 O O . ASN A 1 86 ? 24.515 -1.524 -9.010 1.00 92.88 86 ASN A O 1
ATOM 692 N N . PHE A 1 87 ? 23.024 -0.226 -7.955 1.00 90.81 87 PHE A N 1
ATOM 693 C CA . PHE A 1 87 ? 21.869 -1.028 -8.383 1.00 90.81 87 PHE A CA 1
ATOM 694 C C . PHE A 1 87 ? 21.612 -0.935 -9.892 1.00 90.81 87 PHE A C 1
ATOM 696 O O . PHE A 1 87 ? 21.265 -1.933 -10.517 1.00 90.81 87 PHE A O 1
ATOM 703 N N . ALA A 1 88 ? 21.833 0.220 -10.527 1.00 92.12 88 ALA A N 1
ATOM 704 C CA . ALA A 1 88 ? 21.741 0.321 -11.984 1.00 92.12 88 ALA A CA 1
ATOM 705 C C . ALA A 1 88 ? 22.827 -0.505 -12.696 1.00 92.12 88 ALA A C 1
ATOM 707 O O . ALA A 1 88 ? 22.547 -1.134 -13.718 1.00 92.12 88 ALA A O 1
ATOM 708 N N . ARG A 1 89 ? 24.042 -0.542 -12.138 1.00 93.75 89 ARG A N 1
ATOM 709 C CA . ARG A 1 89 ? 25.167 -1.367 -12.602 1.00 93.75 89 ARG A CA 1
ATOM 710 C C . ARG A 1 89 ? 24.867 -2.861 -12.460 1.00 93.75 89 ARG A C 1
ATOM 712 O O . ARG A 1 89 ? 25.031 -3.600 -13.424 1.00 93.75 89 ARG A O 1
ATOM 719 N N . GLU A 1 90 ? 24.372 -3.281 -11.297 1.00 92.94 90 GLU A N 1
ATOM 720 C CA . GLU A 1 90 ? 23.963 -4.662 -10.999 1.00 92.94 90 GLU A CA 1
ATOM 721 C C . GLU A 1 90 ? 22.838 -5.141 -11.931 1.00 92.94 90 GLU A C 1
ATOM 723 O O . GLU A 1 90 ? 22.929 -6.216 -12.516 1.00 92.94 90 GLU A O 1
ATOM 728 N N . ILE A 1 91 ? 21.806 -4.315 -12.138 1.00 91.06 91 ILE A N 1
ATOM 729 C CA . ILE A 1 91 ? 20.633 -4.671 -12.950 1.00 91.06 91 ILE A CA 1
ATOM 730 C C . ILE A 1 91 ? 20.931 -4.659 -14.464 1.00 91.06 91 ILE A C 1
ATOM 732 O O . ILE A 1 91 ? 20.298 -5.412 -15.207 1.00 91.06 91 ILE A O 1
ATOM 736 N N . SER A 1 92 ? 21.851 -3.811 -14.946 1.00 87.75 92 SER A N 1
ATOM 737 C CA . SER A 1 92 ? 22.145 -3.653 -16.387 1.00 87.75 92 SER A CA 1
ATOM 738 C C . SER A 1 92 ? 23.411 -4.357 -16.886 1.00 87.75 92 SER A C 1
ATOM 740 O O . SER A 1 92 ? 23.579 -4.499 -18.099 1.00 87.75 92 SER A O 1
ATOM 742 N N . GLY A 1 93 ? 24.327 -4.737 -15.988 1.00 87.50 93 GLY A N 1
ATOM 743 C CA . GLY A 1 93 ? 25.673 -5.205 -16.338 1.00 87.50 93 GLY A CA 1
ATOM 744 C C . GLY A 1 93 ? 26.575 -4.131 -16.968 1.00 87.50 93 GLY A C 1
ATOM 745 O O . GLY A 1 93 ? 27.616 -4.464 -17.530 1.00 87.50 93 GLY A O 1
ATOM 746 N N . LYS A 1 94 ? 26.182 -2.849 -16.922 1.00 88.06 94 LYS A N 1
ATOM 747 C CA . LYS A 1 94 ? 26.861 -1.717 -17.576 1.00 88.06 94 LYS A CA 1
ATOM 748 C C . LYS A 1 94 ? 27.096 -0.585 -16.578 1.00 88.06 94 LYS A C 1
ATOM 750 O O . LYS A 1 94 ? 26.308 -0.389 -15.657 1.00 88.06 94 LYS A O 1
ATOM 755 N N . GLU A 1 95 ? 28.151 0.204 -16.766 1.00 88.75 95 GLU A N 1
ATOM 756 C CA . GLU A 1 95 ? 28.377 1.364 -15.900 1.00 88.75 95 GLU A CA 1
ATOM 757 C C . GLU A 1 95 ? 27.393 2.514 -16.206 1.00 88.75 95 GLU A C 1
ATOM 759 O O . GLU A 1 95 ? 27.249 2.913 -17.367 1.00 88.75 95 GLU A O 1
ATOM 764 N N . PRO A 1 96 ? 26.725 3.092 -15.189 1.00 91.31 96 PRO A N 1
ATOM 765 C CA . PRO A 1 96 ? 25.960 4.321 -15.354 1.00 91.31 96 PRO A CA 1
ATOM 766 C C . PRO A 1 96 ? 26.895 5.511 -15.600 1.00 91.31 96 PRO A C 1
ATOM 768 O O . PRO A 1 96 ? 27.820 5.767 -14.834 1.00 91.31 96 PRO A O 1
ATOM 771 N N . GLY A 1 97 ? 26.626 6.296 -16.646 1.00 89.31 97 GLY A N 1
ATOM 772 C CA . GLY A 1 97 ? 27.362 7.540 -16.891 1.00 89.31 97 GLY A CA 1
ATOM 773 C C . GLY A 1 97 ? 27.125 8.584 -15.789 1.00 89.31 97 GLY A C 1
ATOM 774 O O . GLY A 1 97 ? 26.037 8.651 -15.227 1.00 89.31 97 GLY A O 1
ATOM 775 N N . LYS A 1 98 ? 28.106 9.461 -15.535 1.00 87.31 98 LYS A N 1
ATOM 776 C CA . LYS A 1 98 ? 28.157 10.435 -14.414 1.00 87.31 98 LYS A CA 1
ATOM 777 C C . LYS A 1 98 ? 26.856 11.191 -14.077 1.00 87.31 98 LYS A C 1
ATOM 779 O O . LYS A 1 98 ? 26.590 11.461 -12.913 1.00 87.31 98 LYS A O 1
ATOM 784 N N . ASN A 1 99 ? 26.050 11.558 -15.077 1.00 90.69 99 ASN A N 1
ATOM 785 C CA . ASN A 1 99 ? 24.802 12.312 -14.875 1.00 90.69 99 ASN A CA 1
ATOM 786 C C . ASN A 1 99 ? 23.536 11.429 -14.919 1.00 90.69 99 ASN A C 1
ATOM 788 O O . ASN A 1 99 ? 22.424 11.946 -14.808 1.00 90.69 99 ASN A O 1
ATOM 792 N N . TRP A 1 100 ? 23.678 10.112 -15.102 1.00 92.88 100 TRP A N 1
ATOM 793 C CA . TRP A 1 100 ? 22.574 9.174 -15.317 1.00 92.88 100 TRP A CA 1
ATOM 794 C C . TRP A 1 100 ? 21.561 9.204 -14.171 1.00 92.88 100 TRP A C 1
ATOM 796 O O . TRP A 1 100 ? 20.369 9.321 -14.436 1.00 92.88 100 TRP A O 1
ATOM 806 N N . VAL A 1 101 ? 22.014 9.204 -12.912 1.00 91.50 101 VAL A N 1
ATOM 807 C CA . VAL A 1 101 ? 21.125 9.262 -11.736 1.00 91.50 101 VAL A CA 1
ATOM 808 C C . VAL A 1 101 ? 20.251 10.513 -11.743 1.00 91.50 101 VAL A C 1
ATOM 810 O O . VAL A 1 101 ? 19.070 10.443 -11.415 1.00 91.50 101 VAL A O 1
ATOM 813 N N . ILE A 1 102 ? 20.817 11.661 -12.126 1.00 90.19 102 ILE A N 1
ATOM 814 C CA . ILE A 1 102 ? 20.117 12.951 -12.138 1.00 90.19 102 ILE A CA 1
ATOM 815 C C . ILE A 1 102 ? 18.997 12.914 -13.185 1.00 90.19 102 ILE A C 1
ATOM 817 O O . ILE A 1 102 ? 17.846 13.234 -12.879 1.00 90.19 102 ILE A O 1
ATOM 821 N N . TRP A 1 103 ? 19.310 12.454 -14.399 1.00 90.50 103 TRP A N 1
ATOM 822 C CA . TRP A 1 103 ? 18.330 12.324 -15.478 1.00 90.50 103 TRP A CA 1
ATOM 823 C C . TRP A 1 103 ? 17.294 11.230 -15.210 1.00 90.50 103 TRP A C 1
ATOM 825 O O . TRP A 1 103 ? 16.109 11.452 -15.451 1.00 90.50 103 TRP A O 1
ATOM 835 N N . TRP A 1 104 ? 17.701 10.083 -14.660 1.00 90.81 104 TRP A N 1
ATOM 836 C CA . TRP A 1 104 ? 16.792 8.991 -14.318 1.00 90.81 104 TRP A CA 1
ATOM 837 C C . TRP A 1 104 ? 15.824 9.405 -13.205 1.00 90.81 104 TRP A C 1
ATOM 839 O O . TRP A 1 104 ? 14.621 9.226 -13.379 1.00 90.81 104 TRP A O 1
ATOM 849 N N . LYS A 1 105 ? 16.301 10.051 -12.127 1.00 88.44 105 LYS A N 1
ATOM 850 C CA . LYS A 1 105 ? 15.437 10.608 -11.067 1.00 88.44 105 LYS A CA 1
ATOM 851 C C . LYS A 1 105 ? 14.461 11.640 -11.633 1.00 88.44 105 LYS A C 1
ATOM 853 O O . LYS A 1 105 ? 13.275 11.557 -11.335 1.00 88.44 105 LYS A O 1
ATOM 858 N N . LYS A 1 106 ? 14.916 12.550 -12.505 1.00 88.00 106 LYS A N 1
ATOM 859 C CA . LYS A 1 106 ? 14.033 13.529 -13.165 1.00 88.00 106 LYS A CA 1
ATOM 860 C C . LYS A 1 106 ? 12.963 12.860 -14.042 1.00 88.00 106 LYS A C 1
ATOM 862 O O . LYS A 1 106 ? 11.823 13.299 -14.026 1.00 88.00 106 LYS A O 1
ATOM 867 N N . ALA A 1 107 ? 13.309 11.798 -14.770 1.00 86.56 107 ALA A N 1
ATOM 868 C CA . ALA A 1 107 ? 12.390 11.078 -15.658 1.00 86.56 107 ALA A CA 1
ATOM 869 C C . ALA A 1 107 ? 11.442 10.091 -14.942 1.00 86.56 107 ALA A C 1
ATOM 871 O O . ALA A 1 107 ? 10.489 9.615 -15.557 1.00 86.56 107 ALA A O 1
ATOM 872 N N . HIS A 1 108 ? 11.702 9.759 -13.672 1.00 87.44 108 HIS A N 1
ATOM 873 C CA . HIS A 1 108 ? 10.913 8.790 -12.898 1.00 87.44 108 HIS A CA 1
ATOM 874 C C . HIS A 1 108 ? 10.300 9.373 -11.617 1.00 87.44 108 HIS A C 1
ATOM 876 O O . HIS A 1 108 ? 9.642 8.630 -10.897 1.00 87.44 108 HIS A O 1
ATOM 882 N N . SER A 1 109 ? 10.463 10.674 -11.344 1.00 83.81 109 SER A N 1
ATOM 883 C CA . SER A 1 109 ? 9.914 11.350 -10.156 1.00 83.81 109 SER A CA 1
ATOM 884 C C . SER A 1 109 ? 8.421 11.062 -9.971 1.00 83.81 109 SER A C 1
ATOM 886 O O . SER A 1 109 ? 8.006 10.582 -8.918 1.00 83.81 109 SER A O 1
ATOM 888 N N . ASP A 1 110 ? 7.635 11.241 -11.034 1.00 85.12 110 ASP A N 1
ATOM 889 C CA . ASP A 1 110 ? 6.184 11.037 -11.020 1.00 85.12 110 ASP A CA 1
ATOM 890 C C . ASP A 1 110 ? 5.824 9.566 -10.766 1.00 85.12 110 ASP A C 1
ATOM 892 O O . ASP A 1 110 ? 4.934 9.269 -9.975 1.00 85.12 110 ASP A O 1
ATOM 896 N N . LYS A 1 111 ? 6.570 8.627 -11.370 1.00 81.75 111 LYS A N 1
ATOM 897 C CA . LYS A 1 111 ? 6.385 7.177 -11.175 1.00 81.75 111 LYS A CA 1
ATOM 898 C C . LYS A 1 111 ? 6.766 6.731 -9.757 1.00 81.75 111 LYS A C 1
ATOM 900 O O . LYS A 1 111 ? 6.123 5.840 -9.209 1.00 81.75 111 LYS A O 1
ATOM 905 N N . VAL A 1 112 ? 7.796 7.336 -9.156 1.00 81.06 112 VAL A N 1
ATOM 906 C CA . VAL A 1 112 ? 8.178 7.105 -7.751 1.00 81.06 112 VAL A CA 1
ATOM 907 C C . VAL A 1 112 ? 7.088 7.626 -6.818 1.00 81.06 112 VAL A C 1
ATOM 909 O O . VAL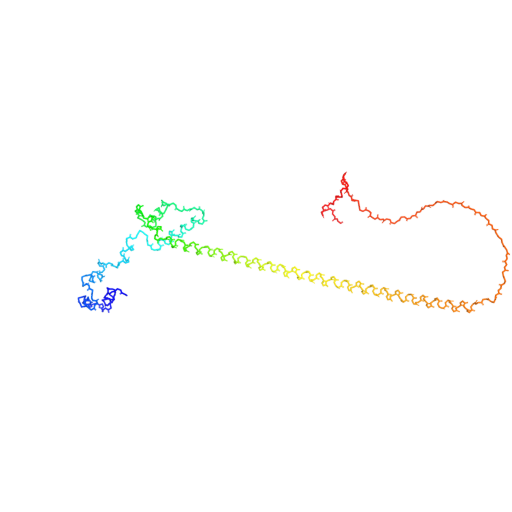 A 1 112 ? 6.714 6.912 -5.890 1.00 81.06 112 VAL A O 1
ATOM 912 N N . GLN A 1 113 ? 6.546 8.820 -7.081 1.00 79.81 113 GLN A N 1
ATOM 913 C CA . GLN A 1 113 ? 5.473 9.391 -6.269 1.00 79.81 113 GLN A CA 1
ATOM 914 C C . GLN A 1 113 ? 4.186 8.565 -6.379 1.00 79.81 113 GLN A C 1
ATOM 916 O O . GLN A 1 113 ? 3.732 8.057 -5.361 1.00 79.81 113 GLN A O 1
ATOM 921 N N . GLN A 1 114 ? 3.703 8.274 -7.592 1.00 80.50 114 GLN A N 1
ATOM 922 C CA . GLN A 1 114 ? 2.547 7.393 -7.827 1.00 80.50 114 GLN A CA 1
ATOM 923 C C . GLN A 1 114 ? 2.688 6.040 -7.111 1.00 80.50 114 GLN A C 1
ATOM 925 O O . GLN A 1 114 ? 1.747 5.552 -6.489 1.00 80.50 114 GLN A O 1
ATOM 930 N N . ALA A 1 115 ? 3.879 5.432 -7.159 1.00 77.94 115 ALA A N 1
ATOM 931 C CA . ALA A 1 115 ? 4.137 4.168 -6.478 1.00 77.94 115 ALA A CA 1
ATOM 932 C C . ALA A 1 115 ? 4.149 4.293 -4.941 1.00 77.94 115 ALA A C 1
ATOM 934 O O . ALA A 1 115 ? 3.861 3.308 -4.267 1.00 77.94 115 ALA A O 1
ATOM 935 N N . ARG A 1 116 ? 4.460 5.468 -4.374 1.00 80.38 116 ARG A N 1
ATOM 936 C CA . ARG A 1 116 ? 4.305 5.754 -2.934 1.00 80.38 116 ARG A CA 1
ATOM 937 C C . ARG A 1 116 ? 2.847 6.011 -2.572 1.00 80.38 116 ARG A C 1
ATOM 939 O O . ARG A 1 116 ? 2.388 5.480 -1.567 1.00 80.38 116 ARG A O 1
ATOM 946 N N . ASP A 1 117 ? 2.121 6.757 -3.400 1.00 81.50 117 ASP A N 1
ATOM 947 C CA . ASP A 1 117 ? 0.710 7.090 -3.186 1.00 81.50 117 ASP A CA 1
ATOM 948 C C . ASP A 1 117 ? -0.144 5.812 -3.127 1.00 81.50 117 ASP A C 1
ATOM 950 O O . ASP A 1 117 ? -0.913 5.627 -2.187 1.00 81.50 117 ASP A O 1
ATOM 954 N N . VAL A 1 118 ? 0.080 4.867 -4.050 1.00 82.19 118 VAL A N 1
ATOM 955 C CA . VAL A 1 118 ? -0.570 3.539 -4.061 1.00 82.19 118 VAL A CA 1
ATOM 956 C C . VAL A 1 118 ? -0.235 2.708 -2.812 1.00 82.19 118 VAL A C 1
ATOM 958 O O . VAL A 1 118 ? -1.093 1.995 -2.291 1.00 82.19 118 VAL A O 1
ATOM 961 N N . ILE A 1 119 ? 0.998 2.791 -2.298 1.00 81.06 119 ILE A N 1
ATOM 962 C CA . ILE A 1 119 ? 1.391 2.102 -1.056 1.00 81.06 119 ILE A CA 1
ATOM 963 C C . ILE A 1 119 ? 0.719 2.763 0.158 1.00 81.06 119 ILE A C 1
ATOM 965 O O . ILE A 1 119 ? 0.227 2.059 1.038 1.00 81.06 119 ILE A O 1
ATOM 969 N N . SER A 1 120 ? 0.628 4.096 0.184 1.00 81.62 120 SER A N 1
ATOM 970 C CA . SER A 1 120 ? -0.076 4.843 1.231 1.00 81.62 120 SER A CA 1
ATOM 971 C C . SER A 1 120 ? -1.569 4.512 1.254 1.00 81.62 120 SER A C 1
ATOM 973 O O . SER A 1 120 ? -2.090 4.183 2.315 1.00 81.62 120 SER A O 1
ATOM 975 N N . GLN A 1 121 ? -2.230 4.511 0.091 1.00 86.19 121 GLN A N 1
ATOM 976 C CA . GLN A 1 121 ? -3.636 4.120 -0.064 1.00 86.19 121 GLN A CA 1
ATOM 977 C C . GLN A 1 121 ? -3.879 2.709 0.476 1.00 86.19 121 GLN A C 1
ATOM 979 O O . GLN A 1 121 ? -4.732 2.520 1.335 1.00 86.19 121 GLN A O 1
ATOM 984 N N . LYS A 1 122 ? -3.067 1.727 0.066 1.00 86.06 122 LYS A N 1
ATOM 985 C CA . LYS A 1 122 ? -3.195 0.341 0.538 1.00 86.06 122 LYS A CA 1
ATOM 986 C C . LYS A 1 122 ? -2.985 0.192 2.053 1.00 86.06 122 LYS A C 1
ATOM 988 O O . LYS A 1 122 ? -3.636 -0.635 2.693 1.00 86.06 122 LYS A O 1
ATOM 993 N N . ASN A 1 123 ? -2.072 0.969 2.635 1.00 85.56 123 ASN A N 1
ATOM 994 C CA . ASN A 1 123 ? -1.845 0.976 4.081 1.00 85.56 123 ASN A CA 1
ATOM 995 C C . ASN A 1 123 ? -3.020 1.628 4.832 1.00 85.56 123 ASN A C 1
ATOM 997 O O . ASN A 1 123 ? -3.404 1.149 5.901 1.00 85.56 123 ASN A O 1
ATOM 1001 N N . GLU A 1 124 ? -3.625 2.673 4.263 1.00 90.62 124 GLU A N 1
ATOM 1002 C CA . GLU A 1 124 ? -4.829 3.307 4.803 1.00 90.62 124 GLU A CA 1
ATOM 1003 C C . GLU A 1 124 ? -6.047 2.374 4.713 1.00 90.62 124 GLU A C 1
ATOM 1005 O O . GLU A 1 124 ? -6.730 2.174 5.714 1.00 90.62 124 GLU A O 1
ATOM 1010 N N . GLU A 1 125 ? -6.274 1.720 3.570 1.00 92.25 125 GLU A N 1
ATOM 1011 C CA . GLU A 1 125 ? -7.313 0.695 3.386 1.00 92.25 125 GLU A CA 1
ATOM 1012 C C . GLU A 1 125 ? -7.205 -0.415 4.442 1.00 92.25 125 GLU A C 1
ATOM 1014 O O . GLU A 1 125 ? -8.204 -0.785 5.061 1.00 92.25 125 GLU A O 1
ATOM 1019 N N . ALA A 1 126 ? -5.991 -0.913 4.704 1.00 92.12 126 ALA A N 1
ATOM 1020 C CA . ALA A 1 126 ? -5.747 -1.924 5.732 1.00 92.12 126 ALA A CA 1
ATOM 1021 C C . ALA A 1 126 ? -6.060 -1.410 7.152 1.00 92.12 126 ALA A C 1
ATOM 1023 O O . ALA A 1 126 ? -6.640 -2.141 7.961 1.00 92.12 126 ALA A O 1
ATOM 1024 N N . ALA A 1 127 ? -5.735 -0.148 7.455 1.00 93.50 127 ALA A N 1
ATOM 1025 C CA . ALA A 1 127 ? -6.080 0.487 8.726 1.00 93.50 127 ALA A CA 1
ATOM 1026 C C . ALA A 1 127 ? -7.601 0.694 8.877 1.00 93.50 127 ALA A C 1
ATOM 1028 O O . ALA A 1 127 ? -8.161 0.380 9.930 1.00 93.50 127 ALA A O 1
ATOM 1029 N N . GLN A 1 128 ? -8.289 1.139 7.820 1.00 93.19 128 GLN A N 1
ATOM 1030 C CA . GLN A 1 128 ? -9.749 1.275 7.786 1.00 93.19 128 GLN A CA 1
ATOM 1031 C C . GLN A 1 128 ? -10.454 -0.087 7.934 1.00 93.19 128 GLN A C 1
ATOM 1033 O O . GLN A 1 128 ? -11.457 -0.199 8.645 1.00 93.19 128 GLN A O 1
ATOM 1038 N N . GLU A 1 129 ? -9.936 -1.148 7.304 1.00 93.88 129 GLU A N 1
ATOM 1039 C CA . GLU A 1 129 ? -10.484 -2.501 7.437 1.00 93.88 129 GLU A CA 1
ATOM 1040 C C . GLU A 1 129 ? -10.288 -3.054 8.859 1.00 93.88 129 GLU A C 1
ATOM 1042 O O . GLU A 1 129 ? -11.193 -3.689 9.408 1.00 93.88 129 GLU A O 1
ATOM 1047 N N . GLN A 1 130 ? -9.143 -2.779 9.493 1.00 92.44 130 GLN A N 1
ATOM 1048 C CA . GLN A 1 130 ? -8.895 -3.147 10.887 1.00 92.44 130 GLN A CA 1
ATOM 1049 C C . GLN A 1 130 ? -9.806 -2.373 11.853 1.00 92.44 130 GLN A C 1
ATOM 1051 O O . GLN A 1 130 ? -10.438 -2.998 12.706 1.00 92.44 130 GLN A O 1
ATOM 1056 N N . ALA A 1 131 ? -9.966 -1.057 11.674 1.00 94.69 131 ALA A N 1
ATOM 1057 C CA . ALA A 1 131 ? -10.909 -0.255 12.454 1.00 94.69 131 ALA A CA 1
ATOM 1058 C C . ALA A 1 131 ? -12.341 -0.814 12.345 1.00 94.69 131 ALA A C 1
ATOM 1060 O O . ALA A 1 131 ? -12.986 -1.072 13.359 1.00 94.69 131 ALA A O 1
ATOM 1061 N N . ARG A 1 132 ? -12.798 -1.148 11.128 1.00 95.62 132 ARG A N 1
ATOM 1062 C CA . ARG A 1 132 ? -14.093 -1.818 10.893 1.00 95.62 132 ARG A CA 1
ATOM 1063 C C . ARG A 1 132 ? -14.212 -3.179 11.588 1.00 95.62 132 ARG A C 1
ATOM 1065 O O . ARG A 1 132 ? -15.292 -3.522 12.076 1.00 95.62 132 ARG A O 1
ATOM 1072 N N . LYS A 1 133 ? -13.136 -3.973 11.644 1.00 97.25 133 LYS A N 1
ATOM 1073 C CA . LYS A 1 133 ? -13.105 -5.252 12.380 1.00 97.25 133 LYS A CA 1
ATOM 1074 C C . LYS A 1 133 ? -13.241 -5.035 13.887 1.00 97.25 133 LYS A C 1
ATOM 1076 O O . LYS A 1 133 ? -13.943 -5.811 14.535 1.00 97.25 133 LYS A O 1
ATOM 1081 N N . ASP A 1 134 ? -12.608 -4.005 14.440 1.00 95.19 134 ASP A N 1
ATOM 1082 C CA . ASP A 1 134 ? -12.626 -3.720 15.877 1.00 95.19 134 ASP A CA 1
ATOM 1083 C C . ASP A 1 134 ? -13.916 -3.018 16.334 1.00 95.19 134 ASP A C 1
ATOM 1085 O O . ASP A 1 134 ? -14.490 -3.428 17.345 1.00 95.19 134 ASP A O 1
ATOM 1089 N N . ASP A 1 135 ? -14.484 -2.108 15.537 1.00 95.81 135 ASP A N 1
ATOM 1090 C CA . ASP A 1 135 ? -15.839 -1.571 15.745 1.00 95.81 135 ASP A CA 1
ATOM 1091 C C . ASP A 1 135 ? -16.890 -2.686 15.767 1.00 95.81 135 ASP A C 1
ATOM 1093 O O . ASP A 1 135 ? -17.757 -2.729 16.644 1.00 95.81 135 ASP A O 1
ATOM 1097 N N . LYS A 1 136 ? -16.791 -3.655 14.847 1.00 97.50 136 LYS A N 1
ATOM 1098 C CA . LYS A 1 136 ? -17.686 -4.821 14.816 1.00 97.50 136 LYS A CA 1
ATOM 1099 C C . LYS A 1 136 ? -17.556 -5.676 16.084 1.00 97.50 136 LYS A C 1
ATOM 1101 O O . LYS A 1 136 ? -18.572 -6.150 16.598 1.00 97.50 136 LYS A O 1
ATOM 1106 N N . LYS A 1 137 ? -16.345 -5.843 16.637 1.00 97.31 137 LYS A N 1
ATOM 1107 C CA . LYS A 1 137 ? -16.129 -6.509 17.941 1.00 97.31 137 LYS A CA 1
ATOM 1108 C C . LYS A 1 137 ? -16.716 -5.688 19.097 1.00 97.31 137 LYS A C 1
ATOM 1110 O O . LYS A 1 137 ? -17.339 -6.265 19.989 1.00 97.31 137 LYS A O 1
ATOM 1115 N N . LEU A 1 138 ? -16.558 -4.363 19.082 1.00 96.50 138 LEU A N 1
ATOM 1116 C CA . LEU A 1 138 ? -17.080 -3.453 20.107 1.00 96.50 138 LEU A CA 1
ATOM 1117 C C . LEU A 1 138 ? -18.616 -3.447 20.135 1.00 96.50 138 LEU A C 1
ATOM 1119 O O . LEU A 1 138 ? -19.212 -3.576 21.204 1.00 96.50 138 LEU A O 1
ATOM 1123 N N . GLN A 1 139 ? -19.264 -3.388 18.968 1.00 95.56 139 GLN A N 1
ATOM 1124 C CA . GLN A 1 139 ? -20.717 -3.539 18.841 1.00 95.56 139 GLN A CA 1
ATOM 1125 C C . GLN A 1 139 ? -21.191 -4.900 19.372 1.00 95.56 139 GLN A C 1
ATOM 1127 O O . GLN A 1 139 ? -22.171 -4.962 20.113 1.00 95.56 139 GLN A O 1
ATOM 1132 N N . GLN A 1 140 ? -20.478 -5.991 19.064 1.00 96.44 140 GLN A N 1
ATOM 1133 C CA . GLN A 1 140 ? -20.803 -7.322 19.589 1.00 96.44 140 GLN A CA 1
ATOM 1134 C C . GLN A 1 140 ? -20.638 -7.437 21.112 1.00 96.44 140 GLN A C 1
ATOM 1136 O O . GLN A 1 140 ? -21.431 -8.139 21.739 1.00 96.44 140 GLN A O 1
ATOM 1141 N N . ARG A 1 141 ? -19.653 -6.759 21.718 1.00 96.94 141 ARG A N 1
ATOM 1142 C CA . ARG A 1 141 ? -19.510 -6.676 23.184 1.00 96.94 141 ARG A CA 1
ATOM 1143 C C . ARG A 1 141 ? -20.682 -5.927 23.815 1.00 96.94 141 ARG A C 1
ATOM 1145 O O . ARG A 1 141 ? -21.426 -6.534 24.582 1.00 96.94 141 ARG A O 1
ATOM 1152 N N . ARG A 1 142 ? -20.954 -4.698 23.362 1.00 96.81 142 ARG A N 1
ATOM 1153 C CA . ARG A 1 142 ? -22.103 -3.885 23.811 1.00 96.81 142 ARG A CA 1
ATOM 1154 C C . ARG A 1 142 ? -23.439 -4.625 23.667 1.00 96.81 142 ARG A C 1
ATOM 1156 O O . ARG A 1 142 ? -24.286 -4.563 24.551 1.00 96.81 142 ARG A O 1
ATOM 1163 N N . ALA A 1 143 ? -23.624 -5.385 22.585 1.00 97.25 143 ALA A N 1
ATOM 1164 C CA . ALA A 1 143 ? -24.826 -6.190 22.359 1.00 97.25 143 ALA A CA 1
ATOM 1165 C C . ALA A 1 143 ? -24.931 -7.445 23.254 1.00 97.25 143 ALA A C 1
ATOM 1167 O O . ALA A 1 143 ? -26.037 -7.957 23.441 1.00 97.25 143 ALA A O 1
ATOM 1168 N N . LYS A 1 144 ? -23.820 -7.959 23.802 1.00 97.62 144 LYS A N 1
ATOM 1169 C CA . LYS A 1 144 ? -23.828 -8.999 24.848 1.00 97.62 144 LYS A CA 1
ATOM 1170 C C . LYS A 1 144 ? -24.129 -8.381 26.211 1.00 97.62 144 LYS A C 1
ATOM 1172 O O . LYS A 1 144 ? -25.074 -8.818 26.859 1.00 97.62 144 LYS A O 1
ATOM 1177 N N . GLU A 1 145 ? -23.414 -7.318 26.570 1.00 96.56 145 GLU A N 1
ATOM 1178 C CA . GLU A 1 145 ? -23.595 -6.547 27.809 1.00 96.56 145 GLU A CA 1
ATOM 1179 C C . GLU A 1 145 ? -25.054 -6.079 27.968 1.00 96.56 145 GLU A C 1
ATOM 1181 O O . GLU A 1 145 ? -25.674 -6.311 29.002 1.00 96.56 145 GLU A O 1
ATOM 1186 N N . ALA A 1 146 ? -25.670 -5.537 26.910 1.00 96.50 146 ALA A N 1
ATOM 1187 C CA . ALA A 1 146 ? -27.077 -5.125 26.925 1.00 96.50 146 ALA A CA 1
ATOM 1188 C C . ALA A 1 146 ? -28.069 -6.299 27.084 1.00 96.50 146 ALA A C 1
ATOM 1190 O O . ALA A 1 146 ? -29.122 -6.143 27.707 1.00 96.50 146 ALA A O 1
ATOM 1191 N N . LYS A 1 147 ? -27.755 -7.488 26.546 1.00 97.19 147 LYS A N 1
ATOM 1192 C CA . LYS A 1 147 ? -28.572 -8.703 26.744 1.00 97.19 147 LYS A CA 1
ATOM 1193 C C . LYS A 1 147 ? -28.446 -9.241 28.167 1.00 97.19 147 LYS A C 1
ATOM 1195 O O . LYS A 1 147 ? -29.437 -9.710 28.722 1.00 97.19 147 LYS A O 1
ATOM 1200 N N . GLU A 1 148 ? -27.256 -9.163 28.748 1.00 96.25 148 GLU A N 1
ATOM 1201 C CA . GLU A 1 148 ? -26.979 -9.576 30.121 1.00 96.25 148 GLU A CA 1
ATOM 1202 C C . GLU A 1 148 ? -27.630 -8.628 31.134 1.00 96.25 148 GLU A C 1
ATOM 1204 O O . GLU A 1 148 ? -28.393 -9.088 31.981 1.00 96.25 148 GLU A O 1
ATOM 1209 N N . ALA A 1 149 ? -27.480 -7.312 30.958 1.00 96.12 149 ALA A N 1
ATOM 1210 C CA . ALA A 1 149 ? -28.197 -6.302 31.735 1.00 96.12 149 ALA A CA 1
ATOM 1211 C C . ALA A 1 149 ? -29.722 -6.506 31.665 1.00 96.12 149 ALA A C 1
ATOM 1213 O O . ALA A 1 149 ? -30.384 -6.563 32.699 1.00 96.12 149 ALA A O 1
ATOM 1214 N N . LYS A 1 150 ? -30.286 -6.739 30.468 1.00 96.81 150 LYS A N 1
ATOM 1215 C CA . LYS A 1 150 ? -31.719 -7.052 30.312 1.00 96.81 150 LYS A CA 1
ATOM 1216 C C . LYS A 1 150 ? -32.126 -8.374 30.983 1.00 96.81 150 LYS A C 1
ATOM 1218 O O . LYS A 1 150 ? -33.263 -8.497 31.431 1.00 96.81 150 LYS A O 1
ATOM 1223 N N . LYS A 1 151 ? -31.233 -9.367 31.074 1.00 97.12 151 LYS A N 1
ATOM 1224 C CA . LYS A 1 151 ? -31.482 -10.622 31.809 1.00 97.12 151 LYS A CA 1
ATOM 1225 C C . LYS A 1 151 ? -31.492 -10.389 33.324 1.00 97.12 151 LYS A C 1
ATOM 1227 O O . LYS A 1 151 ? -32.367 -10.932 33.991 1.00 97.12 151 LYS A O 1
ATOM 1232 N N . ILE A 1 152 ? -30.562 -9.583 33.840 1.00 96.00 152 ILE A N 1
ATOM 1233 C CA . ILE A 1 152 ? -30.482 -9.193 35.258 1.00 96.00 152 ILE A CA 1
ATOM 1234 C C . ILE A 1 152 ? -31.722 -8.384 35.658 1.00 96.00 152 ILE A C 1
ATOM 1236 O O . ILE A 1 152 ? -32.365 -8.701 36.654 1.00 96.00 152 ILE A O 1
ATOM 1240 N N . GLU A 1 153 ? -32.119 -7.408 34.844 1.00 95.56 153 GLU A N 1
ATOM 1241 C CA . GLU A 1 153 ? -33.291 -6.568 35.107 1.00 95.56 153 GLU A CA 1
ATOM 1242 C C . GLU A 1 153 ? -34.595 -7.382 35.091 1.00 95.56 153 GLU A C 1
ATOM 1244 O O . GLU A 1 153 ? -35.389 -7.333 36.029 1.00 95.56 153 GLU A O 1
ATOM 1249 N N . ASN A 1 154 ? -34.764 -8.258 34.095 1.00 96.62 154 ASN A N 1
ATOM 1250 C CA . ASN A 1 154 ? -35.880 -9.207 34.060 1.00 96.62 154 ASN A CA 1
ATOM 1251 C C . ASN A 1 154 ? -35.884 -10.196 35.244 1.00 96.62 154 ASN A C 1
ATOM 1253 O O . ASN A 1 154 ? -36.930 -10.779 35.522 1.00 96.62 154 ASN A O 1
ATOM 1257 N N . ALA A 1 155 ? -34.747 -10.436 35.907 1.00 96.50 155 ALA A N 1
ATOM 1258 C CA . ALA A 1 155 ? -34.682 -11.250 37.120 1.00 96.50 155 ALA A CA 1
ATOM 1259 C C . ALA A 1 155 ? -35.076 -10.436 38.364 1.00 96.50 155 ALA A C 1
ATOM 1261 O O . ALA A 1 155 ? -35.876 -10.921 39.159 1.00 96.50 155 ALA A O 1
ATOM 1262 N N . ARG A 1 156 ? -34.619 -9.180 38.480 1.00 96.94 156 ARG A N 1
ATOM 1263 C CA . ARG A 1 156 ? -35.038 -8.245 39.541 1.00 96.94 156 ARG A CA 1
ATOM 1264 C C . ARG A 1 156 ? -36.553 -8.058 39.570 1.00 96.94 156 ARG A C 1
ATOM 1266 O O . ARG A 1 156 ? -37.167 -8.324 40.594 1.00 96.94 156 ARG A O 1
ATOM 1273 N N . ILE A 1 157 ? -37.158 -7.747 38.421 1.00 96.00 157 ILE A N 1
ATOM 1274 C CA . ILE A 1 157 ? -38.615 -7.566 38.280 1.00 96.00 157 ILE A CA 1
ATOM 1275 C C . ILE A 1 157 ? -39.396 -8.840 38.670 1.00 96.00 157 ILE A C 1
ATOM 1277 O O . ILE A 1 157 ? -40.548 -8.762 39.089 1.00 96.00 157 ILE A O 1
ATOM 1281 N N . ARG A 1 158 ? -38.806 -10.039 38.542 1.00 95.38 158 ARG A N 1
ATOM 1282 C CA . ARG A 1 158 ? -39.447 -11.296 38.980 1.00 95.38 158 ARG A CA 1
ATOM 1283 C C . ARG A 1 158 ? -39.392 -11.494 40.490 1.00 95.38 158 ARG A C 1
ATOM 1285 O O . ARG A 1 158 ? -40.355 -12.024 41.038 1.00 95.38 158 ARG A O 1
ATOM 1292 N N . GLU A 1 159 ? -38.294 -11.097 41.124 1.00 95.75 159 GLU A N 1
ATOM 1293 C CA . GLU A 1 159 ? -38.096 -11.245 42.568 1.00 95.75 159 GLU A CA 1
ATOM 1294 C C . GLU A 1 159 ? -38.841 -10.156 43.352 1.00 95.75 159 GLU A C 1
ATOM 1296 O O . GLU A 1 159 ? -39.506 -10.457 44.335 1.00 95.75 159 GLU A O 1
ATOM 1301 N N . GLU A 1 160 ? -38.874 -8.923 42.844 1.00 96.31 160 GLU A N 1
ATOM 1302 C CA . GLU A 1 160 ? -39.758 -7.854 43.332 1.00 96.31 160 GLU A CA 1
ATOM 1303 C C . GLU A 1 160 ? -41.232 -8.300 43.298 1.00 96.31 160 GLU A C 1
ATOM 1305 O O . GLU A 1 160 ? -41.928 -8.264 44.309 1.00 96.31 160 GLU A O 1
ATOM 1310 N N . ARG A 1 161 ? -41.681 -8.875 42.171 1.00 96.19 161 ARG A N 1
ATOM 1311 C CA .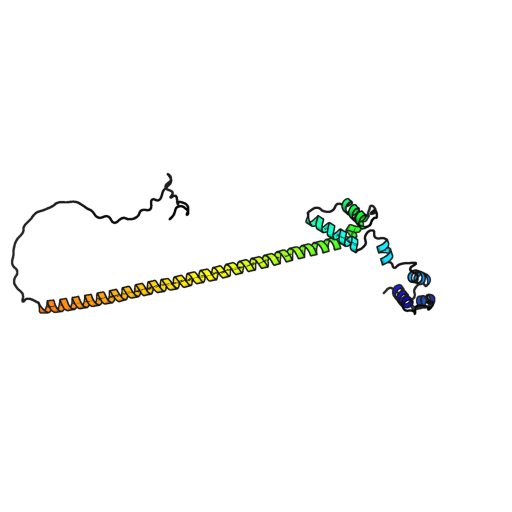 ARG A 1 161 ? -43.008 -9.508 42.045 1.00 96.19 161 ARG A CA 1
ATOM 1312 C C . ARG A 1 161 ? -43.173 -10.801 42.849 1.00 96.19 161 ARG A C 1
ATOM 1314 O O . ARG A 1 161 ? -44.249 -11.399 42.796 1.00 96.19 161 ARG A O 1
ATOM 1321 N N . ARG A 1 162 ? -42.143 -11.326 43.514 1.00 95.56 162 ARG A N 1
ATOM 1322 C CA . ARG A 1 162 ? -42.296 -12.385 44.523 1.00 95.56 162 ARG A CA 1
ATOM 1323 C C . ARG A 1 162 ? -42.514 -11.762 45.889 1.00 95.56 162 ARG A C 1
ATOM 1325 O O . ARG A 1 162 ? -43.550 -12.042 46.477 1.00 95.56 162 ARG A O 1
ATOM 1332 N N . ILE A 1 163 ? -41.623 -10.860 46.294 1.00 95.62 163 ILE A N 1
ATOM 1333 C CA . ILE A 1 163 ? -41.695 -10.111 47.552 1.00 95.62 163 ILE A CA 1
ATOM 1334 C C . ILE A 1 163 ? -43.078 -9.463 47.703 1.00 95.62 163 ILE A C 1
ATOM 1336 O O . ILE A 1 163 ? -43.776 -9.790 48.651 1.00 95.62 163 ILE A O 1
ATOM 1340 N N . GLN A 1 164 ? -43.565 -8.730 46.695 1.00 95.00 164 GLN A N 1
ATOM 1341 C CA . GLN A 1 164 ? -44.909 -8.125 46.699 1.00 95.00 164 GLN A CA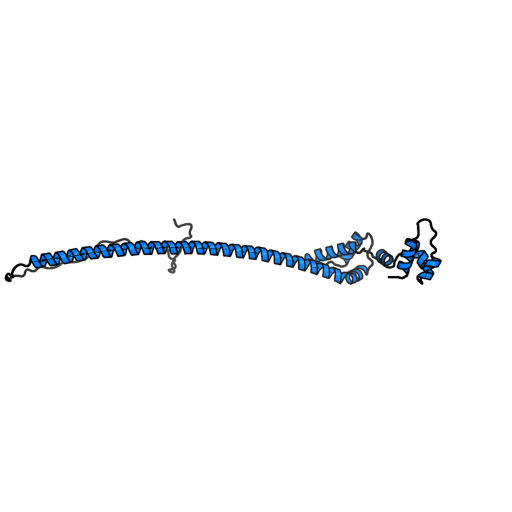 1
ATOM 1342 C C . GLN A 1 164 ? -46.050 -9.136 46.933 1.00 95.00 164 GLN A C 1
ATOM 1344 O O . GLN A 1 164 ? -47.012 -8.838 47.633 1.00 95.00 164 GLN A O 1
ATOM 1349 N N . ARG A 1 165 ? -45.962 -10.353 46.373 1.00 94.81 165 ARG A N 1
ATOM 1350 C CA . ARG A 1 165 ? -46.983 -11.404 46.573 1.00 94.81 165 ARG A CA 1
ATOM 1351 C C . ARG A 1 165 ? -46.869 -12.089 47.932 1.00 94.81 165 ARG A C 1
ATOM 1353 O O . ARG A 1 165 ? -47.876 -12.562 48.451 1.00 94.81 165 ARG A O 1
ATOM 1360 N N . GLU A 1 166 ? -45.658 -12.179 48.469 1.00 94.31 166 GLU A N 1
ATOM 1361 C CA . GLU A 1 166 ? -45.378 -12.707 49.803 1.00 94.31 166 GLU A CA 1
ATOM 1362 C C . GLU A 1 166 ? -45.867 -11.688 50.863 1.00 94.31 166 GLU A C 1
ATOM 1364 O O . GLU A 1 166 ? -46.628 -12.058 51.756 1.00 94.31 166 GLU A O 1
ATOM 1369 N N . GLU A 1 167 ? -45.594 -10.392 50.676 1.00 93.50 167 GLU A N 1
ATOM 1370 C CA . GLU A 1 167 ? -46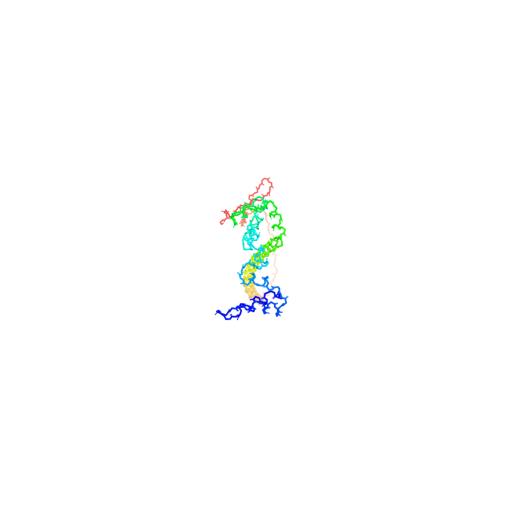.125 -9.265 51.462 1.00 93.50 167 GLU A CA 1
ATOM 1371 C C . GLU A 1 167 ? -47.662 -9.214 51.429 1.00 93.50 167 GLU A C 1
ATOM 1373 O O . GLU A 1 167 ? -48.288 -9.358 52.482 1.00 93.50 167 GLU A O 1
ATOM 1378 N N . GLU A 1 168 ? -48.285 -9.145 50.241 1.00 93.44 168 GLU A N 1
ATOM 1379 C CA . GLU A 1 168 ? -49.749 -9.185 50.068 1.00 93.44 168 GLU A CA 1
ATOM 1380 C C . GLU A 1 168 ? -50.397 -10.387 50.778 1.00 93.44 168 GLU A C 1
ATOM 1382 O O . GLU A 1 168 ? -51.524 -10.288 51.269 1.00 93.44 168 GLU A O 1
ATOM 1387 N N . ALA A 1 169 ? -49.730 -11.546 50.806 1.00 93.88 169 ALA A N 1
ATOM 1388 C CA . ALA A 1 169 ? -50.232 -12.731 51.493 1.00 93.88 169 ALA A CA 1
ATOM 1389 C C . ALA A 1 169 ? -50.148 -12.588 53.021 1.00 93.88 169 ALA A C 1
ATOM 1391 O O . ALA A 1 169 ? -51.085 -12.996 53.711 1.00 93.88 169 ALA A O 1
ATOM 1392 N N . THR A 1 170 ? -49.083 -11.976 53.555 1.00 92.44 170 THR A N 1
ATOM 1393 C CA . THR A 1 170 ? -48.978 -11.689 54.997 1.00 92.44 170 THR A CA 1
ATOM 1394 C C . THR A 1 170 ? -49.988 -10.639 55.456 1.00 92.44 170 THR A C 1
ATOM 1396 O O . THR A 1 170 ? -50.618 -10.832 56.494 1.00 92.44 170 THR A O 1
ATOM 1399 N N . GLU A 1 171 ? -50.233 -9.583 54.673 1.00 93.44 171 GLU A N 1
ATOM 1400 C CA . GLU A 1 171 ? -51.266 -8.583 54.978 1.00 93.44 171 GLU A CA 1
ATOM 1401 C C . GLU A 1 171 ? -52.669 -9.199 54.949 1.00 93.44 171 GLU A C 1
ATOM 1403 O O . GLU A 1 171 ? -53.434 -9.054 55.902 1.00 93.44 171 GLU A O 1
ATOM 1408 N N . LYS A 1 172 ? -52.991 -9.981 53.908 1.00 94.75 172 LYS A N 1
ATOM 1409 C CA . LYS A 1 172 ? -54.269 -10.710 53.817 1.00 94.75 172 LYS A CA 1
ATOM 1410 C C . LYS A 1 172 ? -54.443 -11.762 54.907 1.00 94.75 172 LYS A C 1
ATOM 1412 O O . LYS A 1 172 ? -55.576 -12.174 55.139 1.00 94.75 172 LYS A O 1
ATOM 1417 N N . GLN A 1 173 ? -53.371 -12.224 55.552 1.00 90.62 173 GLN A N 1
ATOM 1418 C CA . GLN A 1 173 ? -53.483 -13.081 56.729 1.00 90.62 173 GLN A CA 1
ATOM 1419 C C . GLN A 1 173 ? -53.731 -12.251 57.993 1.00 90.62 173 GLN A C 1
ATOM 1421 O O . GLN A 1 173 ? -54.731 -12.496 58.660 1.00 90.62 173 GLN A O 1
ATOM 1426 N N . ARG A 1 174 ? -52.940 -11.195 58.236 1.00 93.12 174 ARG A N 1
ATOM 1427 C CA . ARG A 1 174 ? -53.149 -10.258 59.357 1.00 93.12 174 ARG A CA 1
ATOM 1428 C C . ARG A 1 174 ? -54.574 -9.704 59.400 1.00 93.12 174 ARG A C 1
ATOM 1430 O O . ARG A 1 174 ? -55.178 -9.697 60.463 1.00 93.12 174 ARG A O 1
ATOM 1437 N N . LEU A 1 175 ? -55.136 -9.325 58.250 1.00 94.12 175 LEU A N 1
ATOM 1438 C CA . LEU A 1 175 ? -56.514 -8.828 58.141 1.00 94.12 175 LEU A CA 1
ATOM 1439 C C . LEU A 1 175 ? -57.580 -9.881 58.498 1.00 94.12 175 LEU A C 1
ATOM 1441 O O . LEU A 1 175 ? -58.660 -9.511 58.948 1.00 94.12 175 LEU A O 1
ATOM 1445 N N . LYS A 1 176 ? -57.313 -11.184 58.319 1.00 95.56 176 LYS A N 1
ATOM 1446 C CA . LYS A 1 176 ? -58.209 -12.247 58.819 1.00 95.56 176 LYS A CA 1
ATOM 1447 C C . LYS A 1 176 ? -58.055 -12.412 60.322 1.00 95.56 176 LYS A C 1
ATOM 1449 O O . LYS A 1 176 ? -59.057 -12.493 61.018 1.00 95.56 176 LYS A O 1
ATOM 1454 N N . ASP A 1 177 ? -56.816 -12.455 60.804 1.00 92.44 177 ASP A N 1
ATOM 1455 C CA . ASP A 1 177 ? -56.514 -12.654 62.220 1.00 92.44 177 ASP A CA 1
ATOM 1456 C C . ASP A 1 177 ? -57.110 -11.497 63.055 1.00 92.44 177 ASP A C 1
ATOM 1458 O O . ASP A 1 177 ? -57.733 -11.724 64.090 1.00 92.44 177 ASP A O 1
ATOM 1462 N N . GLU A 1 178 ? -57.035 -10.264 62.541 1.00 92.69 178 GLU A N 1
ATOM 1463 C CA . GLU A 1 178 ? -57.702 -9.067 63.073 1.00 92.69 178 GLU A CA 1
ATOM 1464 C C . GLU A 1 178 ? -59.239 -9.167 63.021 1.00 92.69 178 GLU A C 1
ATOM 1466 O O . GLU A 1 178 ? -59.906 -8.827 63.998 1.00 92.69 178 GLU A O 1
ATOM 1471 N N . GLN A 1 179 ? -59.823 -9.690 61.935 1.00 93.50 179 GLN A N 1
ATOM 1472 C CA . GLN A 1 179 ? -61.272 -9.928 61.847 1.00 93.50 179 GLN A CA 1
ATOM 1473 C C . GLN A 1 179 ? -61.766 -11.012 62.817 1.00 93.50 179 GLN A C 1
ATOM 1475 O O . GLN A 1 179 ? -62.859 -10.871 63.361 1.00 93.50 179 GLN A O 1
ATOM 1480 N N . GLU A 1 180 ? -61.002 -12.080 63.059 1.00 93.69 180 GLU A N 1
ATOM 1481 C CA . GLU A 1 180 ? -61.347 -13.078 64.080 1.00 93.69 180 GLU A CA 1
ATOM 1482 C C . GLU A 1 180 ? -61.224 -12.492 65.494 1.00 93.69 180 GLU A C 1
ATOM 1484 O O . GLU A 1 180 ? -62.121 -12.682 66.315 1.00 93.69 180 GLU A O 1
ATOM 1489 N N . LEU A 1 181 ? -60.181 -11.699 65.771 1.00 90.19 181 LEU A N 1
ATOM 1490 C CA . LEU A 1 181 ? -60.048 -10.970 67.038 1.00 90.19 181 LEU A CA 1
ATOM 1491 C C . LEU A 1 181 ? -61.207 -9.986 67.272 1.00 90.19 181 LEU A C 1
ATOM 1493 O O . LEU A 1 181 ? -61.724 -9.919 68.387 1.00 90.19 181 LEU A O 1
ATOM 1497 N N . ALA A 1 182 ? -61.664 -9.279 66.234 1.00 88.88 182 ALA A N 1
ATOM 1498 C CA . ALA A 1 182 ? -62.827 -8.395 66.316 1.00 88.88 182 ALA A CA 1
ATOM 1499 C C . ALA A 1 182 ? -64.120 -9.167 66.645 1.00 88.88 182 ALA A C 1
ATOM 1501 O O . ALA A 1 182 ? -64.842 -8.782 67.562 1.00 88.88 182 ALA A O 1
ATOM 1502 N N . LYS A 1 183 ? -64.376 -10.309 65.985 1.00 91.94 183 LYS A N 1
ATOM 1503 C CA . LYS A 1 183 ? -65.526 -11.183 66.306 1.00 91.94 183 LYS A CA 1
ATOM 1504 C C . LYS A 1 183 ? -65.471 -11.709 67.740 1.00 91.94 183 LYS A C 1
ATOM 1506 O O . LYS A 1 183 ? -66.502 -11.783 68.403 1.00 91.94 183 LYS A O 1
ATOM 1511 N N . LEU A 1 184 ? -64.284 -12.083 68.223 1.00 90.31 184 LEU A N 1
ATOM 1512 C CA . LEU A 1 184 ? -64.087 -12.538 69.601 1.00 90.31 184 LEU A CA 1
ATOM 1513 C C . LEU A 1 184 ? -64.337 -11.408 70.612 1.00 90.31 184 LEU A C 1
ATOM 1515 O O . LEU A 1 184 ? -64.944 -11.659 71.652 1.00 90.31 184 LEU A O 1
ATOM 1519 N N . ALA A 1 185 ? -63.943 -10.171 70.297 1.00 86.00 185 ALA A N 1
ATOM 1520 C CA . ALA A 1 185 ? -64.252 -8.999 71.113 1.00 86.00 185 ALA A CA 1
ATOM 1521 C C . ALA A 1 185 ? -65.760 -8.678 71.129 1.00 86.00 185 ALA A C 1
ATOM 1523 O O . ALA A 1 185 ? -66.315 -8.443 72.201 1.00 86.00 185 ALA A O 1
ATOM 1524 N N . ASP A 1 186 ? -66.448 -8.747 69.985 1.00 86.56 186 ASP A N 1
ATOM 1525 C CA . ASP A 1 186 ? -67.908 -8.572 69.909 1.00 86.56 186 ASP A CA 1
ATOM 1526 C C . ASP A 1 186 ? -68.663 -9.663 70.688 1.00 86.56 186 ASP A C 1
ATOM 1528 O O . ASP A 1 186 ? -69.621 -9.367 71.404 1.00 86.56 186 ASP A O 1
ATOM 1532 N N . LEU A 1 187 ? -68.218 -10.923 70.609 1.00 85.69 187 LEU A N 1
ATOM 1533 C CA . LEU A 1 187 ? -68.762 -12.026 71.410 1.00 85.69 187 LEU A CA 1
ATOM 1534 C C . LEU A 1 187 ? -68.527 -11.812 72.912 1.00 85.69 187 LEU A C 1
ATOM 1536 O O . LEU A 1 187 ? -69.430 -12.055 73.714 1.00 85.69 187 LEU A O 1
ATOM 1540 N N . GLN A 1 188 ? -67.347 -11.324 73.302 1.00 83.38 188 GLN A N 1
ATOM 1541 C CA . GLN A 1 188 ? -67.051 -10.971 74.690 1.00 83.38 188 GLN A CA 1
ATOM 1542 C C . GLN A 1 188 ? -67.983 -9.853 75.187 1.00 83.38 188 GLN A C 1
ATOM 1544 O O . GLN A 1 188 ? -68.595 -10.000 76.241 1.00 83.38 188 GLN A O 1
ATOM 1549 N N . LEU A 1 189 ? -68.188 -8.795 74.393 1.00 78.69 189 LEU A N 1
ATOM 1550 C CA . LEU A 1 189 ? -69.120 -7.708 74.713 1.00 78.69 189 LEU A CA 1
ATOM 1551 C C . LEU A 1 189 ? -70.575 -8.192 74.835 1.00 78.69 189 LEU A C 1
ATOM 1553 O O . LEU A 1 189 ? -71.287 -7.758 75.741 1.00 78.69 189 LEU A O 1
ATOM 1557 N N . GLN A 1 190 ? -71.024 -9.116 73.978 1.00 75.12 190 GLN A N 1
ATOM 1558 C CA . GLN A 1 190 ? -72.355 -9.730 74.097 1.00 75.12 190 GLN A CA 1
ATOM 1559 C C . GLN A 1 190 ? -72.498 -10.530 75.401 1.00 75.12 190 GLN A C 1
ATOM 1561 O O . GLN A 1 190 ? -73.495 -10.374 76.111 1.00 75.12 190 GLN A O 1
ATOM 1566 N N . ASN A 1 191 ? -71.491 -11.334 75.753 1.00 79.56 191 ASN A N 1
ATOM 1567 C CA . ASN A 1 191 ? -71.468 -12.086 77.008 1.00 79.56 191 ASN A CA 1
ATOM 1568 C C . ASN A 1 191 ? -71.467 -11.156 78.233 1.00 79.56 191 ASN A C 1
ATOM 1570 O O . ASN A 1 191 ? -72.226 -11.385 79.174 1.00 79.56 191 ASN A O 1
ATOM 1574 N N . ASP A 1 192 ? -70.676 -10.081 78.211 1.00 67.38 192 ASP A N 1
ATOM 1575 C CA . ASP A 1 192 ? -70.573 -9.129 79.321 1.00 67.38 192 ASP A CA 1
ATOM 1576 C C . ASP A 1 192 ? -71.863 -8.311 79.517 1.00 67.38 192 ASP A C 1
ATOM 1578 O O . ASP A 1 192 ? -72.239 -8.031 80.656 1.00 67.38 192 ASP A O 1
ATOM 1582 N N . VAL A 1 193 ? -72.603 -8.001 78.442 1.00 63.16 193 VAL A N 1
ATOM 1583 C CA . VAL A 1 193 ? -73.951 -7.399 78.525 1.00 63.16 193 VAL A CA 1
ATOM 1584 C C . VAL A 1 193 ? -74.948 -8.355 79.192 1.00 63.16 193 VAL A C 1
ATOM 1586 O O . VAL A 1 193 ? -75.692 -7.939 80.087 1.00 63.16 193 VAL A O 1
ATOM 1589 N N . ILE A 1 194 ? -74.945 -9.638 78.811 1.00 56.72 194 ILE A N 1
ATOM 1590 C CA . ILE A 1 194 ? -75.815 -10.672 79.404 1.00 56.72 194 ILE A CA 1
ATOM 1591 C C . ILE A 1 194 ? -75.452 -10.928 80.877 1.00 56.72 194 ILE A C 1
ATOM 1593 O O . ILE A 1 194 ? -76.337 -11.129 81.708 1.00 56.72 194 ILE A O 1
ATOM 1597 N N . SER A 1 195 ? -74.163 -10.883 81.217 1.00 52.16 195 SER A N 1
ATOM 1598 C CA . SER A 1 195 ? -73.632 -11.185 82.554 1.00 52.16 195 SER A CA 1
ATOM 1599 C C . SER A 1 195 ? -73.721 -10.014 83.552 1.00 52.16 195 SER A C 1
ATOM 1601 O O . SER A 1 195 ? -73.197 -10.107 84.662 1.00 52.16 195 SER A O 1
ATOM 1603 N N . THR A 1 196 ? -74.383 -8.902 83.204 1.00 44.66 196 THR A N 1
ATOM 1604 C CA . THR A 1 196 ? -74.459 -7.696 84.053 1.00 44.66 196 THR A CA 1
ATOM 1605 C C . THR A 1 196 ? -75.113 -7.958 85.428 1.00 44.66 196 THR A C 1
ATOM 1607 O O . THR A 1 196 ? -76.331 -8.146 85.522 1.00 44.66 196 THR A O 1
ATOM 1610 N N . PRO A 1 197 ? -74.366 -7.904 86.554 1.00 48.16 197 PRO A N 1
ATOM 1611 C CA . PRO A 1 197 ? -74.953 -8.119 87.873 1.00 48.16 197 PRO A CA 1
ATOM 1612 C C . PRO A 1 197 ? -75.733 -6.878 88.316 1.00 48.16 197 PRO A C 1
ATOM 1614 O O . PRO A 1 197 ? -75.224 -5.754 88.285 1.00 48.16 197 PRO A O 1
ATOM 1617 N N . LYS A 1 198 ? -76.965 -7.074 88.797 1.00 46.09 198 LYS A N 1
ATOM 1618 C CA . LYS A 1 198 ? -77.803 -5.986 89.324 1.00 46.09 198 LYS A CA 1
ATOM 1619 C C . LYS A 1 198 ? -77.074 -5.263 90.468 1.00 46.09 198 LYS A C 1
ATOM 1621 O O . LYS A 1 198 ? -76.623 -5.900 91.418 1.00 46.09 198 LYS A O 1
ATOM 1626 N N . ALA A 1 199 ? -76.949 -3.938 90.357 1.00 47.16 199 ALA A N 1
ATOM 1627 C CA . ALA A 1 199 ? -75.978 -3.137 91.107 1.00 47.16 199 ALA A CA 1
ATOM 1628 C C . ALA A 1 199 ? -75.960 -3.391 92.631 1.00 47.16 199 ALA A C 1
ATOM 1630 O O . ALA A 1 199 ? -76.937 -3.124 93.336 1.00 47.16 199 ALA A O 1
ATOM 1631 N N . SER A 1 200 ? -74.805 -3.833 93.142 1.00 43.44 200 SER A N 1
ATOM 1632 C CA . SER A 1 200 ? -74.534 -4.001 94.576 1.00 43.44 200 SER A CA 1
ATOM 1633 C C . SER A 1 200 ? -73.674 -2.858 95.138 1.00 43.44 200 SER A C 1
ATOM 1635 O O . SER A 1 200 ? -73.030 -2.108 94.404 1.00 43.44 200 SER A O 1
ATOM 1637 N N . LYS A 1 201 ? -73.715 -2.665 96.460 1.00 50.12 201 LYS A N 1
ATOM 1638 C CA . LYS A 1 201 ? -73.240 -1.444 97.137 1.00 50.12 201 LYS A CA 1
ATOM 1639 C C . LYS A 1 201 ? -71.739 -1.478 97.460 1.00 50.12 201 LYS A C 1
ATOM 1641 O O . LYS A 1 201 ? -71.192 -2.507 97.837 1.00 50.12 201 LYS A O 1
ATOM 1646 N N . ARG A 1 202 ? -71.100 -0.299 97.411 1.00 45.16 202 ARG A N 1
ATOM 1647 C CA . ARG A 1 202 ? -69.728 -0.050 97.906 1.00 45.16 202 ARG A CA 1
ATOM 1648 C C . ARG A 1 202 ? -69.555 -0.441 99.385 1.00 45.16 202 ARG A C 1
ATOM 1650 O O . ARG A 1 202 ? -70.389 -0.036 100.197 1.00 45.16 202 ARG A O 1
ATOM 1657 N N . PRO A 1 203 ? -68.387 -0.988 99.763 1.00 43.94 203 PRO A N 1
ATOM 1658 C CA . PRO A 1 203 ? -67.819 -0.822 101.102 1.00 43.94 203 PRO A CA 1
ATOM 1659 C C . PRO A 1 203 ? -66.494 -0.020 101.123 1.00 43.94 203 PRO A C 1
ATOM 1661 O O . PRO A 1 203 ? -65.948 0.383 100.097 1.00 43.94 203 PRO A O 1
ATOM 1664 N N . LYS A 1 204 ? -66.001 0.215 102.346 1.00 42.91 204 LYS A N 1
ATOM 1665 C CA . LYS A 1 204 ? -64.680 0.757 102.750 1.00 42.91 204 LYS A CA 1
ATOM 1666 C C . LYS A 1 204 ? -64.126 -0.231 103.807 1.00 42.91 204 LYS A C 1
ATOM 1668 O O . LYS A 1 204 ? -64.930 -0.964 104.371 1.00 42.91 204 LYS A O 1
ATOM 1673 N N . LYS A 1 205 ? -62.848 -0.325 104.193 1.00 44.16 205 LYS A N 1
ATOM 1674 C CA . LYS A 1 205 ? -61.587 0.452 104.032 1.00 44.16 205 LYS A CA 1
ATOM 1675 C C . LYS A 1 205 ? -60.432 -0.624 104.143 1.00 44.16 205 LYS A C 1
ATOM 1677 O O . LYS A 1 205 ? -60.770 -1.795 104.063 1.00 44.16 205 LYS A O 1
ATOM 1682 N N . GLN A 1 206 ? -59.111 -0.446 104.315 1.00 46.22 206 GLN A N 1
ATOM 1683 C CA . GLN A 1 206 ? -58.190 0.668 104.590 1.00 46.22 206 GLN A CA 1
ATOM 1684 C C . GLN A 1 206 ? -56.729 0.310 104.188 1.00 46.22 206 GLN A C 1
ATOM 1686 O O . GLN A 1 206 ? -56.367 -0.856 104.152 1.00 46.22 206 GLN A O 1
ATOM 1691 N N . ILE A 1 207 ? -55.925 1.352 103.932 1.00 43.91 207 ILE A N 1
ATOM 1692 C CA . ILE A 1 207 ? -54.447 1.501 104.011 1.00 43.91 207 ILE A CA 1
ATOM 1693 C C . ILE A 1 207 ? -53.630 0.316 104.583 1.00 43.91 207 ILE A C 1
ATOM 1695 O O . ILE A 1 207 ? -53.876 -0.113 105.707 1.00 43.91 207 ILE A O 1
ATOM 1699 N N . SER A 1 208 ? -52.514 -0.015 103.916 1.00 38.75 208 SER A N 1
ATOM 1700 C CA . SER A 1 208 ? -51.240 -0.355 104.580 1.00 38.75 208 SER A CA 1
ATOM 1701 C C . SER A 1 208 ? -50.037 0.118 103.740 1.00 38.75 208 SER A C 1
ATOM 1703 O O . SER A 1 208 ? -50.170 0.323 102.535 1.00 38.75 208 SER A O 1
ATOM 1705 N N . THR A 1 209 ? -48.882 0.336 104.375 1.00 46.56 209 THR A N 1
ATOM 1706 C CA . THR A 1 209 ? -47.675 0.964 103.796 1.00 46.56 209 THR A CA 1
ATOM 1707 C C . THR A 1 209 ? -46.422 0.107 103.972 1.00 46.56 209 THR A C 1
ATOM 1709 O O . THR A 1 209 ? -46.181 -0.370 105.081 1.00 46.56 209 THR A O 1
ATOM 1712 N N . GLN A 1 210 ? -45.559 0.044 102.949 1.00 42.56 210 GLN A N 1
ATOM 1713 C CA . GLN A 1 210 ? -44.099 -0.141 103.082 1.00 42.56 210 GLN A CA 1
ATOM 1714 C C . GLN A 1 210 ? -43.367 0.207 101.764 1.00 42.56 210 GLN A C 1
ATOM 1716 O O . GLN A 1 210 ? -44.023 0.566 100.787 1.00 42.56 210 GLN A O 1
ATOM 1721 N N . ALA A 1 211 ? -42.025 0.222 101.751 1.00 39.56 211 ALA A N 1
ATOM 1722 C CA . ALA A 1 211 ? -41.222 0.923 100.733 1.00 39.56 211 ALA A CA 1
ATOM 1723 C C . ALA A 1 211 ? -39.940 0.179 100.281 1.00 39.56 211 ALA A C 1
ATOM 1725 O O . ALA A 1 211 ? -39.462 -0.678 101.009 1.00 39.56 211 ALA A O 1
ATOM 1726 N N . LYS A 1 212 ? -39.411 0.587 99.102 1.00 41.12 212 LYS A N 1
ATOM 1727 C CA . LYS A 1 212 ? -38.033 0.484 98.518 1.00 41.12 212 LYS A CA 1
ATOM 1728 C C . LYS A 1 212 ? -37.075 -0.621 99.022 1.00 41.12 212 LYS A C 1
ATOM 1730 O O . LYS A 1 212 ? -36.830 -0.696 100.220 1.00 41.12 212 LYS A O 1
ATOM 1735 N N . PRO A 1 213 ? -36.350 -1.323 98.117 1.00 44.94 213 PRO A N 1
ATOM 1736 C CA . PRO A 1 213 ? -35.336 -0.740 97.196 1.00 44.94 213 PRO A CA 1
ATOM 1737 C C . PRO A 1 213 ? -35.441 -1.318 95.751 1.00 44.94 213 PRO A C 1
ATOM 1739 O O . PRO A 1 213 ? -36.505 -1.802 95.395 1.00 44.94 213 PRO A O 1
ATOM 1742 N N . LYS A 1 214 ? -34.406 -1.381 94.885 1.00 34.34 214 LYS A N 1
ATOM 1743 C CA . LYS A 1 214 ? -33.507 -0.365 94.260 1.00 34.34 214 LYS A CA 1
ATOM 1744 C C . LYS A 1 214 ? -32.570 -1.108 93.264 1.00 34.34 214 LYS A C 1
ATOM 1746 O O . LYS A 1 214 ? -31.946 -2.071 93.674 1.00 34.34 214 LYS A O 1
ATOM 1751 N N . ALA A 1 215 ? -32.387 -0.567 92.050 1.00 34.53 215 ALA A N 1
ATOM 1752 C CA . ALA A 1 215 ? -31.306 -0.837 91.068 1.00 34.53 215 ALA A CA 1
ATOM 1753 C C . ALA A 1 215 ? -31.241 -2.161 90.246 1.00 34.53 215 ALA A C 1
ATOM 1755 O O . ALA A 1 215 ? -30.721 -3.159 90.720 1.00 34.53 215 ALA A O 1
ATOM 1756 N N . GLN A 1 216 ? -31.527 -2.010 88.937 1.00 36.22 216 GLN A N 1
ATOM 1757 C CA . GLN A 1 216 ? -30.695 -2.444 87.780 1.00 36.22 216 GLN A CA 1
ATOM 1758 C C . GLN A 1 216 ? -30.531 -3.988 87.555 1.00 36.22 216 GLN A C 1
ATOM 1760 O O . GLN A 1 216 ? -31.349 -4.722 88.100 1.00 36.22 216 GLN A O 1
ATOM 1765 N N . PRO A 1 217 ? -29.728 -4.481 86.576 1.00 54.69 217 PRO A N 1
ATOM 1766 C CA . PRO A 1 217 ? -30.272 -4.906 85.270 1.00 54.69 217 PRO A CA 1
ATOM 1767 C C . PRO A 1 217 ? -29.804 -6.311 84.808 1.00 54.69 217 PRO A C 1
ATOM 1769 O O . PRO A 1 217 ? -28.936 -6.885 85.446 1.00 54.69 217 PRO A O 1
ATOM 1772 N N . GLU A 1 218 ? -30.312 -6.825 83.676 1.00 32.25 218 GLU A N 1
ATOM 1773 C CA . GLU A 1 218 ? -29.578 -7.706 82.726 1.00 32.25 218 GLU A CA 1
ATOM 1774 C C . GLU A 1 218 ? -30.458 -8.130 81.531 1.00 32.25 218 GLU A C 1
ATOM 1776 O O . GLU A 1 218 ? -31.671 -8.262 81.700 1.00 32.25 218 GLU A O 1
ATOM 1781 N N . ALA A 1 219 ? -29.826 -8.330 80.358 1.00 37.03 219 ALA A N 1
ATOM 1782 C CA . ALA A 1 219 ? -30.179 -9.225 79.231 1.00 37.03 219 ALA A CA 1
ATOM 1783 C C . ALA A 1 219 ? -29.729 -8.625 77.878 1.00 37.03 219 ALA A C 1
ATOM 1785 O O . ALA A 1 219 ? -30.504 -7.959 77.190 1.00 37.03 219 ALA A O 1
ATOM 1786 N N . ASP A 1 220 ? -28.473 -8.859 77.493 1.00 34.72 220 ASP A N 1
ATOM 1787 C CA . ASP A 1 220 ? -27.932 -8.442 76.194 1.00 34.72 220 ASP A CA 1
ATOM 1788 C C . ASP A 1 220 ? -28.401 -9.344 75.038 1.00 34.72 220 ASP A C 1
ATOM 1790 O O . ASP A 1 220 ? -28.574 -10.550 75.205 1.00 34.72 220 ASP A O 1
ATOM 1794 N N . LEU A 1 221 ? -28.521 -8.767 73.836 1.00 45.47 221 LEU A N 1
ATOM 1795 C CA . LEU A 1 221 ? -28.576 -9.503 72.564 1.00 45.47 221 LEU A CA 1
ATOM 1796 C C . LEU A 1 221 ? -27.653 -8.850 71.523 1.00 45.47 221 LEU A C 1
ATOM 1798 O O . LEU A 1 221 ? -28.088 -8.200 70.576 1.00 45.47 221 LEU A O 1
ATOM 1802 N N . GLU A 1 222 ? -26.356 -9.028 71.770 1.00 43.47 222 GLU A N 1
ATOM 1803 C CA . GLU A 1 222 ? -25.327 -9.355 70.773 1.00 43.47 222 GLU A CA 1
ATOM 1804 C C . GLU A 1 222 ? -25.441 -8.678 69.388 1.00 43.47 222 GLU A C 1
ATOM 1806 O O . GLU A 1 222 ? -25.821 -9.280 68.383 1.00 43.47 222 GLU A O 1
ATOM 1811 N N . ALA A 1 223 ? -25.015 -7.414 69.314 1.00 39.12 223 ALA A N 1
ATOM 1812 C CA . ALA A 1 223 ? -24.657 -6.792 68.043 1.00 39.12 223 ALA A CA 1
ATOM 1813 C C . ALA A 1 223 ? -23.247 -7.245 67.618 1.00 39.12 223 ALA A C 1
ATOM 1815 O O . ALA A 1 223 ? -22.270 -6.982 68.320 1.00 39.12 223 ALA A O 1
ATOM 1816 N N . HIS A 1 224 ? -23.117 -7.887 66.454 1.00 39.00 224 HIS A N 1
ATOM 1817 C CA . HIS A 1 224 ? -21.809 -8.218 65.879 1.00 39.00 224 HIS A CA 1
ATOM 1818 C C . HIS A 1 224 ? -21.089 -6.957 65.367 1.00 39.00 224 HIS A C 1
ATOM 1820 O O . HIS A 1 224 ? -21.225 -6.576 64.203 1.00 39.00 224 HIS A O 1
ATOM 1826 N N . GLU A 1 225 ? -20.284 -6.317 66.219 1.00 41.91 225 GLU A N 1
ATOM 1827 C CA . GLU A 1 225 ? -19.313 -5.317 65.765 1.00 41.91 225 GLU A CA 1
ATOM 1828 C C . GLU A 1 225 ? -18.141 -5.998 65.036 1.00 41.91 225 GLU A C 1
ATOM 1830 O O . GLU A 1 225 ? -17.250 -6.587 65.651 1.00 41.91 225 GLU A O 1
ATOM 1835 N N . GLU A 1 226 ? -18.111 -5.895 63.703 1.00 50.19 226 GLU A N 1
ATOM 1836 C CA . GLU A 1 226 ? -16.920 -6.243 62.923 1.00 50.19 226 GLU A CA 1
ATOM 1837 C C . GLU A 1 226 ? -15.730 -5.379 63.376 1.00 50.19 226 GLU A C 1
ATOM 1839 O O . GLU A 1 226 ? -15.771 -4.149 63.299 1.00 50.19 226 GLU A O 1
ATOM 1844 N N . ALA A 1 227 ? -14.635 -6.012 63.805 1.00 51.97 227 ALA A N 1
ATOM 1845 C CA . ALA A 1 227 ? -13.447 -5.321 64.303 1.00 51.97 227 ALA A CA 1
ATOM 1846 C C . ALA A 1 227 ? -12.683 -4.580 63.181 1.00 51.97 227 ALA A C 1
ATOM 1848 O O . ALA A 1 227 ? -11.676 -5.058 62.647 1.00 51.97 227 ALA A O 1
ATOM 1849 N N . ILE A 1 228 ? -13.145 -3.377 62.824 1.00 55.38 228 ILE A N 1
ATOM 1850 C CA . ILE A 1 228 ? -12.497 -2.514 61.830 1.00 55.38 228 ILE A CA 1
ATOM 1851 C C . ILE A 1 228 ? -11.132 -2.063 62.363 1.00 55.38 228 ILE A C 1
ATOM 1853 O O . ILE A 1 228 ? -11.016 -1.083 63.102 1.00 55.38 228 ILE A O 1
ATOM 1857 N N . THR A 1 229 ? -10.064 -2.739 61.937 1.00 59.38 229 THR A N 1
ATOM 1858 C CA . THR A 1 229 ? -8.699 -2.288 62.239 1.00 59.38 229 THR A CA 1
ATOM 1859 C C . THR A 1 229 ? -8.477 -0.882 61.666 1.00 59.38 229 THR A C 1
ATOM 1861 O O . THR A 1 229 ? -8.694 -0.628 60.476 1.00 59.38 229 THR A O 1
ATOM 1864 N N . THR A 1 230 ? -8.067 0.067 62.510 1.00 65.06 230 THR A N 1
ATOM 1865 C CA . THR A 1 230 ? -7.752 1.441 62.093 1.00 65.06 230 THR A CA 1
ATOM 1866 C C . THR A 1 230 ? -6.280 1.755 62.342 1.00 65.06 230 THR A C 1
ATOM 1868 O O . THR A 1 230 ? -5.665 1.294 63.301 1.00 65.06 230 THR A O 1
ATOM 1871 N N . ASN A 1 231 ? -5.687 2.562 61.463 1.00 65.06 231 ASN A N 1
ATOM 1872 C CA . ASN A 1 231 ? -4.352 3.114 61.702 1.00 65.06 231 ASN A CA 1
ATOM 1873 C C . ASN A 1 231 ? -4.372 4.111 62.876 1.00 65.06 231 ASN A C 1
ATOM 1875 O O . ASN A 1 231 ? -5.402 4.732 63.130 1.00 65.06 231 ASN A O 1
ATOM 1879 N N . ARG A 1 232 ? -3.199 4.440 63.450 1.00 61.94 232 ARG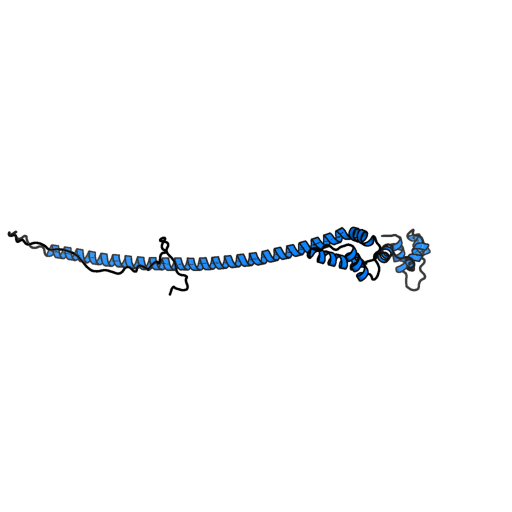 A N 1
ATOM 1880 C CA . ARG A 1 232 ? -2.989 5.541 64.435 1.00 61.94 232 ARG A CA 1
ATOM 1881 C C . ARG A 1 232 ? -3.507 6.941 64.017 1.00 61.94 232 ARG A C 1
ATOM 1883 O O . ARG A 1 232 ? -3.364 7.893 64.773 1.00 61.94 232 ARG A O 1
ATOM 1890 N N . ARG A 1 233 ? -4.078 7.092 62.815 1.00 68.94 233 ARG A N 1
ATOM 1891 C CA . ARG A 1 233 ? -4.747 8.302 62.295 1.00 68.94 233 ARG A CA 1
ATOM 1892 C C . ARG A 1 233 ? -6.250 8.087 62.016 1.00 68.94 233 ARG A C 1
ATOM 1894 O O . ARG A 1 233 ? -6.800 8.749 61.141 1.00 68.94 233 ARG A O 1
ATOM 1901 N N . GLY A 1 234 ? -6.894 7.113 62.666 1.00 66.44 234 GLY A N 1
ATOM 1902 C CA . GLY A 1 234 ? -8.345 6.871 62.596 1.00 66.44 234 GLY A CA 1
ATOM 1903 C C . GLY A 1 234 ? -8.888 6.370 61.250 1.00 66.44 234 GLY A C 1
ATOM 1904 O O . GLY A 1 234 ? -10.097 6.335 61.052 1.00 66.44 234 GLY A O 1
ATOM 1905 N N . ARG A 1 235 ? -8.027 5.989 60.294 1.00 68.12 235 ARG A N 1
ATOM 1906 C CA . ARG A 1 235 ? -8.460 5.470 58.984 1.00 68.12 235 ARG A CA 1
ATOM 1907 C C . ARG A 1 235 ? -8.569 3.948 58.999 1.00 68.12 235 ARG A C 1
ATOM 1909 O O . ARG A 1 235 ? -7.564 3.273 59.236 1.00 68.12 235 ARG A O 1
ATOM 1916 N N . ALA A 1 236 ? -9.769 3.456 58.691 1.00 75.00 236 ALA A N 1
ATOM 1917 C CA . ALA A 1 236 ? -10.097 2.046 58.508 1.00 75.00 236 ALA A CA 1
ATOM 1918 C C . ALA A 1 236 ? -9.230 1.376 57.433 1.00 75.00 236 ALA A C 1
ATOM 1920 O O . ALA A 1 236 ? -9.073 1.901 56.327 1.00 75.00 236 ALA A O 1
ATOM 1921 N N . ILE A 1 237 ? -8.701 0.200 57.758 1.00 64.62 237 ILE A N 1
ATOM 1922 C CA . ILE A 1 237 ? -7.952 -0.671 56.856 1.00 64.62 237 ILE A CA 1
ATOM 1923 C C . ILE A 1 237 ? -8.909 -1.772 56.397 1.00 64.62 237 ILE A C 1
ATOM 1925 O O . ILE A 1 237 ? -9.435 -2.525 57.212 1.00 64.62 237 ILE A O 1
ATOM 1929 N N . ARG A 1 238 ? -9.145 -1.879 55.086 1.00 67.19 238 ARG A N 1
ATOM 1930 C CA . ARG A 1 238 ? -9.916 -2.988 54.506 1.00 67.19 238 ARG A CA 1
ATOM 1931 C C . ARG A 1 238 ? -8.943 -4.069 54.021 1.00 67.19 238 ARG A C 1
ATOM 1933 O O . ARG A 1 238 ? -8.146 -3.761 53.133 1.00 67.19 238 ARG A O 1
ATOM 1940 N N . PRO A 1 239 ? -8.986 -5.306 54.552 1.00 64.62 239 PRO A N 1
ATOM 1941 C CA . PRO A 1 239 ? -8.107 -6.374 54.089 1.00 64.62 239 PRO A CA 1
ATOM 1942 C C . PRO A 1 239 ? -8.459 -6.807 52.649 1.00 64.62 239 PRO A C 1
ATOM 1944 O O . PRO A 1 239 ? -9.634 -6.705 52.254 1.00 64.62 239 PRO A O 1
ATOM 1947 N N . PRO A 1 240 ? -7.470 -7.290 51.864 1.00 69.56 240 PRO A N 1
ATOM 1948 C CA . PRO A 1 240 ? -7.681 -7.782 50.502 1.00 69.56 240 PRO A CA 1
ATOM 1949 C C . PRO A 1 240 ? -8.658 -8.960 50.432 1.00 69.56 240 PRO A C 1
ATOM 1951 O O . PRO A 1 240 ? -8.761 -9.757 51.360 1.00 69.56 240 PRO A O 1
ATOM 1954 N N . THR A 1 241 ? -9.305 -9.136 49.280 1.00 63.09 241 THR A N 1
ATOM 1955 C CA . THR A 1 241 ? -10.353 -10.148 49.030 1.00 63.09 241 THR A CA 1
ATOM 1956 C C . THR A 1 241 ? -9.908 -11.612 49.186 1.00 63.09 241 THR A C 1
ATOM 1958 O O . THR A 1 241 ? -10.745 -12.497 49.129 1.00 63.09 241 THR A O 1
ATOM 1961 N N . ARG A 1 242 ? -8.608 -11.888 49.374 1.00 59.75 242 ARG A N 1
ATOM 1962 C CA . ARG A 1 242 ? -8.068 -13.233 49.665 1.00 59.75 242 ARG A CA 1
ATOM 1963 C C . ARG A 1 242 ? -8.146 -13.645 51.143 1.00 59.75 242 ARG A C 1
ATOM 1965 O O . ARG A 1 242 ? -7.743 -14.754 51.459 1.00 59.75 242 ARG A O 1
ATOM 1972 N N . PHE A 1 243 ? -8.607 -12.759 52.024 1.00 54.72 243 PHE A N 1
ATOM 1973 C CA . PHE A 1 243 ? -8.752 -13.000 53.465 1.00 54.72 243 PHE A CA 1
ATOM 1974 C C . PHE A 1 243 ? -10.191 -12.700 53.908 1.00 54.72 243 PHE A C 1
ATOM 1976 O O . PHE A 1 243 ? -10.423 -11.892 54.807 1.00 54.72 243 PHE A O 1
ATOM 1983 N N . ARG A 1 244 ? -11.154 -13.261 53.170 1.00 62.56 244 ARG A N 1
ATOM 1984 C CA . ARG A 1 244 ? -12.597 -13.172 53.413 1.00 62.56 244 ARG A CA 1
ATOM 1985 C C . ARG A 1 244 ? -13.211 -14.497 52.976 1.00 62.56 244 ARG A C 1
ATOM 1987 O O . ARG A 1 244 ? -13.369 -14.705 51.773 1.00 62.56 244 ARG A O 1
ATOM 1994 N N . ASP A 1 245 ? -13.492 -15.340 53.956 1.00 54.62 245 ASP A N 1
ATOM 1995 C CA . ASP A 1 245 ? -14.267 -16.574 53.818 1.00 54.62 245 ASP A CA 1
ATOM 1996 C C . ASP A 1 245 ? -15.701 -16.319 54.319 1.00 54.62 245 ASP A C 1
ATOM 1998 O O . ASP A 1 245 ? -15.839 -15.486 55.249 1.00 54.62 245 ASP A O 1
#